Protein AF-A0A955PGF0-F1 (afdb_monomer_lite)

Sequence (355 aa):
MRLIAKSCVCLLFMGVFLPSPRAENPKKLVDKTLVVWVALADLDQGRGSALTLDDGESHFDGIVYGEIAPKRWMAGSDAFTRTQRDQSTWAEETASPDTFVQIAIVYEGNRITLYRDGEDYASYEIKGPRTFDENSFAVFGKRHIDTPDTSRLRGRIDDARIYGEPLSQDQIRGLKPNALSDVKPIAWWSFEEGQPKDQMGWLTETILTGGSRIEEGCLVLEGESPIMVAAPEGLMDRFLAQASKMDDTSEEIAGQRALREKFLSDPHRPIYHFVSPEGRCYPFDPNGAIYWNGKYHLCYIFQDERGHCWGHASSEDLLHWRWHTPALYPAPGDVDTGIFSGNCFVNKDGEATML

Structure (mmCIF, N/CA/C/O backbone):
data_AF-A0A955PGF0-F1
#
_entry.id   AF-A0A955PGF0-F1
#
loop_
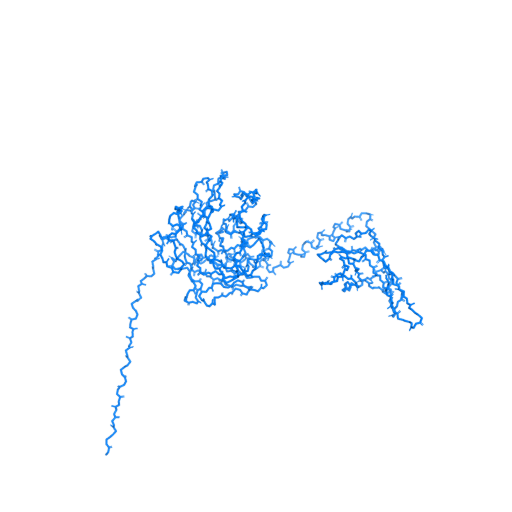_atom_site.group_PDB
_atom_site.id
_atom_site.type_symbol
_atom_site.label_atom_id
_atom_site.label_alt_id
_atom_site.label_comp_id
_atom_site.label_asym_id
_atom_site.label_entity_id
_atom_site.label_seq_id
_atom_site.pdbx_PDB_ins_code
_atom_site.Cartn_x
_atom_site.Cartn_y
_atom_site.Cartn_z
_atom_site.occupancy
_atom_site.B_iso_or_equiv
_atom_site.auth_seq_id
_atom_site.auth_comp_id
_atom_site.auth_asym_id
_atom_site.auth_atom_id
_atom_site.pdbx_PDB_model_num
ATOM 1 N N . MET A 1 1 ? -74.336 0.800 -18.592 1.00 40.47 1 MET A N 1
ATOM 2 C CA . MET A 1 1 ? -73.312 -0.206 -18.238 1.00 40.47 1 MET A CA 1
ATOM 3 C C . MET A 1 1 ? -72.196 0.540 -17.513 1.00 40.47 1 MET A C 1
ATOM 5 O O . MET A 1 1 ? -71.590 1.413 -18.114 1.00 40.47 1 MET A O 1
ATOM 9 N N . ARG A 1 2 ? -72.076 0.361 -16.189 1.00 29.38 2 ARG A N 1
ATOM 10 C CA . ARG A 1 2 ? -71.193 1.145 -15.300 1.00 29.38 2 ARG A CA 1
ATOM 11 C C . ARG A 1 2 ? -69.776 0.557 -15.317 1.00 29.38 2 ARG A C 1
ATOM 13 O O . ARG A 1 2 ? -69.639 -0.640 -15.088 1.00 29.38 2 ARG A O 1
ATOM 20 N N . LEU A 1 3 ? -68.754 1.385 -15.554 1.00 28.27 3 LEU A N 1
ATOM 21 C CA . LEU A 1 3 ? -67.352 1.025 -15.317 1.00 28.27 3 LEU A CA 1
ATOM 22 C C . LEU A 1 3 ? -67.067 1.049 -13.808 1.00 28.27 3 LEU A C 1
ATOM 24 O O . LEU A 1 3 ? -67.399 2.015 -13.123 1.00 28.27 3 LEU A O 1
ATOM 28 N N . ILE A 1 4 ? -66.455 -0.022 -13.307 1.00 34.03 4 ILE A N 1
ATOM 29 C CA . ILE A 1 4 ? -65.991 -0.167 -11.924 1.00 34.03 4 ILE A CA 1
ATOM 30 C C . ILE A 1 4 ? -64.542 0.329 -11.864 1.00 34.03 4 ILE A C 1
ATOM 32 O O . ILE A 1 4 ? -63.668 -0.243 -12.512 1.00 34.03 4 ILE A O 1
ATOM 36 N N . ALA A 1 5 ? -64.292 1.378 -11.081 1.00 31.75 5 ALA A N 1
ATOM 37 C CA . ALA A 1 5 ? -62.950 1.811 -10.710 1.00 31.75 5 ALA A CA 1
ATOM 38 C C . ALA A 1 5 ? -62.404 0.898 -9.598 1.00 31.75 5 ALA A C 1
ATOM 40 O O . ALA A 1 5 ? -63.055 0.721 -8.568 1.00 31.75 5 ALA A O 1
ATOM 41 N N . LYS A 1 6 ? -61.213 0.324 -9.793 1.00 32.72 6 LYS A N 1
ATOM 42 C CA . LYS A 1 6 ? -60.419 -0.287 -8.718 1.00 32.72 6 LYS A CA 1
ATOM 43 C C . LYS A 1 6 ? -59.356 0.722 -8.287 1.00 32.72 6 LYS A C 1
ATOM 45 O O . LYS A 1 6 ? -58.426 0.987 -9.041 1.00 32.72 6 LYS A O 1
ATOM 50 N N . SER A 1 7 ? -59.510 1.283 -7.091 1.00 30.53 7 SER A N 1
ATOM 51 C CA . SER A 1 7 ? -58.467 2.066 -6.426 1.00 30.53 7 SER A CA 1
ATOM 52 C C . SER A 1 7 ? -57.326 1.142 -6.005 1.00 30.53 7 SER A C 1
ATOM 54 O O . SER A 1 7 ? -57.539 0.210 -5.233 1.00 30.53 7 SER A O 1
ATOM 56 N N . CYS A 1 8 ? -56.121 1.408 -6.504 1.00 27.88 8 CYS A N 1
ATOM 57 C CA . CYS A 1 8 ? -54.887 0.838 -5.982 1.00 27.88 8 CYS A CA 1
ATOM 58 C C . CYS A 1 8 ? -54.347 1.818 -4.934 1.00 27.88 8 CYS A C 1
ATOM 60 O O . CYS A 1 8 ? -53.993 2.949 -5.263 1.00 27.88 8 CYS A O 1
ATOM 62 N N . VAL A 1 9 ? -54.362 1.419 -3.665 1.00 29.56 9 VAL A N 1
ATOM 63 C CA . VAL A 1 9 ? -53.767 2.188 -2.568 1.00 29.56 9 VAL A CA 1
ATOM 64 C C . VAL A 1 9 ? -52.257 1.960 -2.625 1.00 29.56 9 VAL A C 1
ATOM 66 O O . VAL A 1 9 ? -51.786 0.877 -2.291 1.00 29.56 9 VAL A O 1
ATOM 69 N N . CYS A 1 10 ? -51.499 2.962 -3.072 1.00 28.14 10 CYS A N 1
ATOM 70 C CA . CYS A 1 10 ? -50.057 3.010 -2.840 1.00 28.14 10 CYS A CA 1
ATOM 71 C C . CYS A 1 10 ? -49.822 3.370 -1.369 1.00 28.14 10 CYS A C 1
ATOM 73 O O . CYS A 1 10 ? -50.058 4.508 -0.964 1.00 28.14 10 CYS A O 1
ATOM 75 N N . LEU A 1 11 ? -49.358 2.406 -0.571 1.00 29.17 11 LEU A N 1
ATOM 76 C CA . LEU A 1 11 ? -48.727 2.699 0.712 1.00 29.17 11 LEU A CA 1
ATOM 77 C C . LEU A 1 11 ? -47.375 3.369 0.435 1.00 29.17 11 LEU A C 1
ATOM 79 O O . LEU A 1 11 ? -46.418 2.705 0.042 1.00 29.17 11 LEU A O 1
ATOM 83 N N . LEU A 1 12 ? -47.296 4.685 0.640 1.00 30.80 12 LEU A N 1
ATOM 84 C CA . LEU A 1 12 ? -46.018 5.361 0.839 1.00 30.80 12 LEU A CA 1
ATOM 85 C C . LEU A 1 12 ? -45.461 4.916 2.195 1.00 30.80 12 LEU A C 1
ATOM 87 O O . LEU A 1 12 ? -45.966 5.320 3.242 1.00 30.80 12 LEU A O 1
ATOM 91 N N . PHE A 1 13 ? -44.413 4.095 2.177 1.00 32.28 13 PHE A N 1
ATOM 92 C CA . PHE A 1 13 ? -43.529 3.950 3.327 1.00 32.28 13 PHE A CA 1
ATOM 93 C C . PHE A 1 13 ? -42.788 5.280 3.506 1.00 32.28 13 PHE A C 1
ATOM 95 O O . PHE A 1 13 ? -41.831 5.575 2.794 1.00 32.28 13 PHE A O 1
ATOM 102 N N . MET A 1 14 ? -43.251 6.110 4.444 1.00 32.34 14 MET A N 1
ATOM 103 C CA . MET A 1 14 ? -42.415 7.158 5.025 1.00 32.34 14 MET A CA 1
ATOM 104 C C . MET A 1 14 ? -41.312 6.456 5.821 1.00 32.34 14 MET A C 1
ATOM 106 O O . MET A 1 14 ? -41.516 6.060 6.967 1.00 32.34 14 MET A O 1
ATOM 110 N N . GLY A 1 15 ? -40.161 6.254 5.182 1.00 33.91 15 GLY A N 1
ATOM 111 C CA . GLY A 1 15 ? -38.934 5.900 5.880 1.00 33.91 15 GLY A CA 1
ATOM 112 C C . GLY A 1 15 ? -38.617 7.002 6.883 1.00 33.91 15 GLY A C 1
ATOM 113 O O . GLY A 1 15 ? -38.430 8.160 6.512 1.00 33.91 15 GLY A O 1
ATOM 114 N N . VAL A 1 16 ? -38.615 6.649 8.164 1.00 31.64 16 VAL A N 1
ATOM 115 C CA . VAL A 1 16 ? -38.104 7.513 9.223 1.00 31.64 16 VAL A CA 1
ATOM 116 C C . VAL A 1 16 ? -36.605 7.660 8.969 1.00 31.64 16 VAL A C 1
ATOM 118 O O . VAL A 1 16 ? -35.843 6.738 9.242 1.00 31.64 16 VAL A O 1
ATOM 121 N N . PHE A 1 17 ? -36.186 8.794 8.404 1.00 37.53 17 PHE A N 1
ATOM 122 C CA . PHE A 1 17 ? -34.781 9.195 8.375 1.00 37.53 17 PHE A CA 1
ATOM 123 C C . PHE A 1 17 ? -34.354 9.442 9.824 1.00 37.53 17 PHE A C 1
ATOM 125 O O . PHE A 1 17 ? -34.569 10.520 10.380 1.00 37.53 17 PHE A O 1
ATOM 132 N N . LEU A 1 18 ? -33.810 8.412 10.469 1.00 39.78 18 LEU A N 1
ATOM 133 C CA . LEU A 1 18 ? -33.046 8.603 11.692 1.00 39.78 18 LEU A CA 1
ATOM 134 C C . LEU A 1 18 ? -31.794 9.408 11.307 1.00 39.78 18 LEU A C 1
ATOM 136 O O . LEU A 1 18 ? -31.123 9.038 10.341 1.00 39.78 18 LEU A O 1
ATOM 140 N N . PRO A 1 19 ? -31.485 10.524 11.990 1.00 45.84 19 PRO A N 1
ATOM 141 C CA . PRO A 1 19 ? -30.259 11.261 11.718 1.00 45.84 19 PRO A CA 1
ATOM 142 C C . PRO A 1 19 ? -29.063 10.329 11.929 1.00 45.84 19 PRO A C 1
ATOM 144 O O . PRO A 1 19 ? -28.976 9.661 12.962 1.00 45.84 19 PRO A O 1
ATOM 147 N N . SER A 1 20 ? -28.163 10.272 10.941 1.00 56.09 20 SER A N 1
ATOM 148 C CA . SER A 1 20 ? -26.922 9.504 11.040 1.00 56.09 20 SER A CA 1
ATOM 149 C C . SER A 1 20 ? -26.181 9.894 12.326 1.00 56.09 20 SER A C 1
ATOM 151 O O . SER A 1 20 ? -26.147 11.084 12.663 1.00 56.09 20 SER A O 1
ATOM 153 N N . PRO A 1 21 ? -25.618 8.929 13.073 1.00 60.62 21 PRO A N 1
ATOM 154 C CA . PRO A 1 21 ? -24.868 9.220 14.284 1.00 60.62 21 PRO A CA 1
ATOM 155 C C . PRO A 1 21 ? -23.611 10.008 13.907 1.00 60.62 21 PRO A C 1
ATOM 157 O O . PRO A 1 21 ? -22.610 9.437 13.501 1.00 60.62 21 PRO A O 1
ATOM 160 N N . ARG A 1 22 ? -23.677 11.335 14.015 1.00 70.06 22 ARG A N 1
ATOM 161 C CA . ARG A 1 22 ? -22.539 12.207 13.731 1.00 70.06 22 ARG A CA 1
ATOM 162 C C . ARG A 1 22 ? -21.537 12.117 14.880 1.00 70.06 22 ARG A C 1
ATOM 164 O O . ARG A 1 22 ? -21.903 12.407 16.021 1.00 70.06 22 ARG A O 1
ATOM 171 N N . ALA A 1 23 ? -20.303 11.722 14.584 1.00 72.25 23 ALA A N 1
ATOM 172 C CA . ALA A 1 23 ? -19.192 11.847 15.521 1.00 72.25 23 ALA A CA 1
ATOM 173 C C . ALA A 1 23 ? -18.649 13.287 15.496 1.00 72.25 23 ALA A C 1
ATOM 175 O O . ALA A 1 23 ? -18.800 14.004 14.505 1.00 72.25 23 ALA A O 1
ATOM 176 N N . GLU A 1 24 ? -18.041 13.742 16.593 1.00 74.75 24 GLU A N 1
ATOM 177 C CA . GLU A 1 24 ? -17.267 14.986 16.553 1.00 74.75 24 GLU A CA 1
ATOM 178 C C . GLU A 1 24 ? -15.961 14.750 15.786 1.00 74.75 24 GLU A C 1
ATOM 180 O O . GLU A 1 24 ? -15.249 13.783 16.058 1.00 74.75 24 GLU A O 1
ATOM 185 N N . ASN A 1 25 ? -15.634 15.648 14.851 1.00 80.50 25 ASN A N 1
ATOM 186 C CA . ASN A 1 25 ? -14.367 15.587 14.125 1.00 80.50 25 ASN A CA 1
ATOM 187 C C . ASN A 1 25 ? -13.191 15.700 15.115 1.00 80.50 25 ASN A C 1
ATOM 189 O O . ASN A 1 25 ? -13.238 16.528 16.037 1.00 80.50 25 ASN A O 1
ATOM 193 N N . PRO A 1 26 ? -12.119 14.913 14.934 1.00 79.00 26 PRO A N 1
ATOM 194 C CA . PRO A 1 26 ? -11.011 14.893 15.874 1.00 79.00 26 PRO A CA 1
ATOM 195 C C . PRO A 1 26 ? -10.202 16.190 15.789 1.00 79.00 26 PRO A C 1
ATOM 197 O O . PRO A 1 26 ? -9.525 16.429 14.803 1.00 79.00 26 PRO A O 1
ATOM 200 N N . LYS A 1 27 ? -10.184 16.998 16.855 1.00 80.12 27 LYS A N 1
ATOM 201 C CA . LYS A 1 27 ? -9.286 18.175 16.935 1.00 80.12 27 LYS A CA 1
ATOM 202 C C . LYS A 1 27 ? -7.811 17.805 17.104 1.00 80.12 27 LYS A C 1
ATOM 204 O O . LYS A 1 27 ? -6.917 18.619 16.907 1.00 80.12 27 LYS A O 1
ATOM 209 N N . LYS A 1 28 ? -7.569 16.605 17.633 1.00 92.88 28 LYS A N 1
ATOM 210 C CA . LYS A 1 28 ? -6.246 16.029 17.860 1.00 92.88 28 LYS A CA 1
ATOM 211 C C . LYS A 1 28 ? -6.397 14.525 18.042 1.00 92.88 28 LYS A C 1
ATOM 213 O O . LYS A 1 28 ? -7.104 14.089 18.946 1.00 92.88 28 LYS A O 1
ATOM 218 N N . LEU A 1 29 ? -5.700 13.754 17.223 1.00 95.25 29 LEU A N 1
ATOM 219 C CA . LEU A 1 29 ? -5.757 12.302 17.181 1.00 95.25 29 LEU A CA 1
ATOM 220 C C . LEU A 1 29 ? -4.338 11.742 17.314 1.00 95.25 29 LEU A C 1
ATOM 222 O O . LEU A 1 29 ? -3.543 11.806 16.379 1.00 95.25 29 LEU A O 1
ATOM 226 N N . VAL A 1 30 ? -4.004 11.249 18.505 1.00 96.56 30 VAL A N 1
ATOM 227 C CA . VAL A 1 30 ? -2.685 10.669 18.814 1.00 96.56 30 VAL A CA 1
ATOM 228 C C . VAL A 1 30 ? -2.846 9.168 18.989 1.00 96.56 30 VAL A C 1
ATOM 230 O O . VAL A 1 30 ? -2.436 8.396 18.118 1.00 96.56 30 VAL A O 1
ATOM 233 N N . ASP A 1 31 ? -3.525 8.795 20.073 1.00 97.94 31 ASP A N 1
ATOM 234 C CA . ASP A 1 31 ? -3.972 7.433 20.315 1.00 97.94 31 ASP A CA 1
ATOM 235 C C . ASP A 1 31 ? -5.210 7.168 19.464 1.00 97.94 31 ASP A C 1
ATOM 237 O O . ASP A 1 31 ? -6.091 8.023 19.344 1.00 97.94 31 ASP A O 1
ATOM 241 N N . LYS A 1 32 ? -5.231 6.014 18.808 1.00 98.38 32 LYS A N 1
ATOM 242 C CA . LYS A 1 32 ? -6.226 5.688 17.784 1.00 98.38 32 LYS A CA 1
ATOM 243 C C . LYS A 1 32 ? -6.210 4.203 17.477 1.00 98.38 32 LYS A C 1
ATOM 245 O O . LYS A 1 32 ? -5.216 3.525 17.734 1.00 98.38 32 LYS A O 1
ATOM 250 N N . THR A 1 33 ? -7.270 3.727 16.837 1.00 98.88 33 THR A N 1
ATOM 251 C CA . THR A 1 33 ? -7.310 2.372 16.276 1.00 98.88 33 THR A CA 1
ATOM 252 C C . THR A 1 33 ? -7.772 2.415 14.829 1.00 98.88 33 THR A C 1
ATOM 254 O O . THR A 1 33 ? -8.804 3.013 14.530 1.00 98.88 33 THR A O 1
ATOM 257 N N . LEU A 1 34 ? -7.023 1.777 13.934 1.00 98.88 34 LEU A N 1
ATOM 258 C CA . LEU A 1 34 ? -7.430 1.533 12.549 1.00 98.88 34 LEU A CA 1
ATOM 259 C C . LEU A 1 34 ? -7.920 0.091 12.445 1.00 98.88 34 LEU A C 1
ATOM 261 O O . LEU A 1 34 ? -7.241 -0.796 12.958 1.00 98.88 34 LEU A O 1
ATOM 265 N N . VAL A 1 35 ? -9.063 -0.154 11.804 1.00 98.88 35 VAL A N 1
ATOM 266 C CA . VAL A 1 35 ? -9.617 -1.508 11.623 1.00 98.88 35 VAL A CA 1
ATOM 267 C C . VAL A 1 35 ? -10.124 -1.677 10.198 1.00 98.88 35 VAL A C 1
ATOM 269 O O . VAL A 1 35 ? -10.794 -0.785 9.682 1.00 98.88 35 VAL A O 1
ATOM 272 N N . VAL A 1 36 ? -9.839 -2.821 9.580 1.00 98.81 36 VAL A N 1
ATOM 273 C CA . VAL A 1 36 ? -10.386 -3.217 8.275 1.00 98.81 36 VAL A CA 1
ATOM 274 C C . VAL A 1 36 ? -10.765 -4.691 8.255 1.00 98.81 36 VAL A C 1
ATOM 276 O O . VAL A 1 36 ? -10.103 -5.506 8.894 1.00 98.81 36 VAL A O 1
ATOM 279 N N . TRP A 1 37 ? -11.779 -5.031 7.465 1.00 98.81 37 TRP A N 1
ATOM 280 C CA . TRP A 1 37 ? -12.045 -6.387 6.992 1.00 98.81 37 TRP A CA 1
ATOM 281 C C . TRP A 1 37 ? -11.690 -6.449 5.516 1.00 98.81 37 TRP A C 1
ATOM 283 O O . TRP A 1 37 ? -12.368 -5.852 4.680 1.00 98.81 37 TRP A O 1
ATOM 293 N N . VAL A 1 38 ? -10.598 -7.140 5.202 1.00 98.75 38 VAL A N 1
ATOM 294 C CA . VAL A 1 38 ? -9.985 -7.131 3.872 1.00 98.75 38 VAL A CA 1
ATOM 295 C C . VAL A 1 38 ? -9.770 -8.551 3.364 1.00 98.75 38 VAL A C 1
ATOM 297 O O . VAL A 1 38 ? -9.308 -9.419 4.101 1.00 98.75 38 VAL A O 1
ATOM 300 N N . ALA A 1 39 ? -10.098 -8.778 2.097 1.00 98.62 39 ALA A N 1
ATOM 301 C CA . ALA A 1 39 ? -9.775 -9.988 1.357 1.00 98.62 39 ALA A CA 1
ATOM 302 C C . ALA A 1 39 ? -8.811 -9.615 0.224 1.00 98.62 39 ALA A C 1
ATOM 304 O O . ALA A 1 39 ? -9.140 -8.800 -0.639 1.00 98.62 39 ALA A O 1
ATOM 305 N N . LEU A 1 40 ? -7.591 -10.150 0.247 1.00 98.44 40 LEU A N 1
ATOM 306 C CA . LEU A 1 40 ? -6.554 -9.823 -0.736 1.00 98.44 40 LEU A CA 1
ATOM 307 C C . LEU A 1 40 ? -6.805 -10.555 -2.056 1.00 98.44 40 LEU A C 1
ATOM 309 O O . LEU A 1 40 ? -7.060 -11.751 -2.044 1.00 98.44 40 LEU A O 1
ATOM 313 N N . ALA A 1 41 ? -6.654 -9.880 -3.198 1.00 97.06 41 ALA A N 1
ATOM 314 C CA . ALA A 1 41 ? -6.815 -10.515 -4.513 1.00 97.06 41 ALA A CA 1
ATOM 315 C C . ALA A 1 41 ? -5.827 -11.678 -4.738 1.00 97.06 41 ALA A C 1
ATOM 317 O O . ALA A 1 41 ? -6.156 -12.682 -5.365 1.00 97.06 41 ALA A O 1
ATOM 318 N N . ASP A 1 42 ? -4.615 -11.534 -4.207 1.00 96.38 42 ASP A N 1
ATOM 319 C CA . ASP A 1 42 ? -3.556 -12.536 -4.194 1.00 96.38 42 ASP A CA 1
ATOM 320 C C . ASP A 1 42 ? -2.581 -12.242 -3.035 1.00 96.38 42 ASP A C 1
ATOM 322 O O . ASP A 1 42 ? -2.621 -11.166 -2.438 1.00 96.38 42 ASP A O 1
ATOM 326 N N . LEU A 1 43 ? -1.713 -13.195 -2.684 1.00 96.81 43 LEU A N 1
ATOM 327 C CA . LEU A 1 43 ? -0.707 -13.015 -1.623 1.00 96.81 43 LEU A CA 1
ATOM 328 C C . LEU A 1 43 ? 0.644 -12.506 -2.159 1.00 96.81 43 LEU A C 1
ATOM 330 O O . LEU A 1 43 ? 1.561 -12.279 -1.370 1.00 96.81 43 LEU A O 1
ATOM 334 N N . ASP A 1 44 ? 0.793 -12.365 -3.480 1.00 94.81 44 ASP A N 1
ATOM 335 C CA . ASP A 1 44 ? 2.022 -11.918 -4.147 1.00 94.81 44 ASP A CA 1
ATOM 336 C C . ASP A 1 44 ? 1.916 -10.436 -4.526 1.00 94.81 44 ASP A C 1
ATOM 338 O O . ASP A 1 44 ? 2.043 -10.001 -5.671 1.00 94.81 44 ASP A O 1
ATOM 342 N N . GLN A 1 45 ? 1.642 -9.644 -3.497 1.00 93.00 45 GLN A N 1
ATOM 343 C CA . GLN A 1 45 ? 1.551 -8.199 -3.567 1.00 93.00 45 GLN A CA 1
ATOM 344 C C . GLN A 1 45 ? 2.202 -7.585 -2.332 1.00 93.00 45 GLN A C 1
ATOM 346 O O . GLN A 1 45 ? 2.394 -8.232 -1.299 1.00 93.00 45 GLN A O 1
ATOM 351 N N . GLY A 1 46 ? 2.544 -6.308 -2.424 1.00 91.19 46 GLY A N 1
ATOM 352 C CA . GLY A 1 46 ? 3.140 -5.595 -1.310 1.00 91.19 46 GLY A CA 1
ATOM 353 C C . GLY A 1 46 ? 3.094 -4.095 -1.510 1.00 91.19 46 GLY A C 1
ATOM 354 O O . GLY A 1 46 ? 2.782 -3.610 -2.596 1.00 91.19 46 GLY A O 1
ATOM 355 N N . ARG A 1 47 ? 3.422 -3.359 -0.444 1.00 85.94 47 ARG A N 1
ATOM 356 C CA . ARG A 1 47 ? 3.531 -1.887 -0.438 1.00 85.94 47 ARG A CA 1
ATOM 357 C C . ARG A 1 47 ? 2.214 -1.152 -0.705 1.00 85.94 47 ARG A C 1
ATOM 359 O O . ARG A 1 47 ? 2.212 0.063 -0.869 1.00 85.94 47 ARG A O 1
ATOM 366 N N . GLY A 1 48 ? 1.098 -1.875 -0.704 1.00 94.00 48 GLY A N 1
ATOM 367 C CA . GLY A 1 48 ? -0.256 -1.337 -0.673 1.00 94.00 48 GLY A CA 1
ATOM 368 C C . GLY A 1 48 ? -0.790 -1.226 0.754 1.00 94.00 48 GLY A C 1
ATOM 369 O O . GLY A 1 48 ? -0.305 -1.909 1.657 1.00 94.00 48 GLY A O 1
ATOM 370 N N . SER A 1 49 ? -1.807 -0.386 0.951 1.00 97.06 49 SER A N 1
ATOM 371 C CA . SER A 1 49 ? -2.494 -0.243 2.240 1.00 97.06 49 SER A CA 1
ATOM 372 C C . SER A 1 49 ? -3.979 -0.546 2.119 1.00 97.06 49 SER A C 1
ATOM 374 O O . SER A 1 49 ? -4.623 -0.152 1.145 1.00 97.06 49 SER A O 1
ATOM 376 N N . ALA A 1 50 ? -4.514 -1.235 3.123 1.00 98.19 50 ALA A N 1
ATOM 377 C CA . ALA A 1 50 ? -5.945 -1.482 3.246 1.00 98.19 50 ALA A CA 1
ATOM 378 C C . ALA A 1 50 ? -6.669 -0.270 3.842 1.00 98.19 50 ALA A C 1
ATOM 380 O O . ALA A 1 50 ? -7.818 -0.028 3.508 1.00 98.19 50 ALA A O 1
ATOM 381 N N . LEU A 1 51 ? -6.000 0.503 4.698 1.00 98.69 51 LEU A N 1
ATOM 382 C CA . LEU A 1 51 ? -6.507 1.753 5.255 1.00 98.69 51 LEU A CA 1
ATOM 383 C C . LEU A 1 51 ? -5.330 2.560 5.786 1.00 98.69 51 LEU A C 1
ATOM 385 O O . LEU A 1 51 ? -4.600 2.098 6.663 1.00 98.69 51 LEU A O 1
ATOM 389 N N . THR A 1 52 ? -5.176 3.775 5.285 1.00 98.19 52 THR A N 1
ATOM 390 C CA . THR A 1 52 ? -4.176 4.734 5.745 1.00 98.19 52 THR A CA 1
ATOM 391 C C . THR A 1 52 ? -4.858 5.998 6.229 1.00 98.19 52 THR A C 1
ATOM 393 O O . THR A 1 52 ? -5.709 6.531 5.526 1.00 98.19 52 THR A O 1
ATOM 396 N N . LEU A 1 53 ? -4.437 6.497 7.388 1.00 97.69 53 LEU A N 1
ATOM 397 C CA . LEU A 1 53 ? -4.683 7.864 7.829 1.00 97.69 53 LEU A CA 1
ATOM 398 C C . LEU A 1 53 ? -3.475 8.732 7.450 1.00 97.69 53 LEU A C 1
ATOM 400 O O . LEU A 1 53 ? -2.348 8.415 7.834 1.00 97.69 53 LEU A O 1
ATOM 404 N N . ASP A 1 54 ? -3.714 9.801 6.698 1.00 95.25 54 ASP A N 1
ATOM 405 C CA . ASP A 1 54 ? -2.695 10.646 6.063 1.00 95.25 54 ASP A CA 1
ATOM 406 C C . ASP A 1 54 ? -2.991 12.130 6.339 1.00 95.25 54 ASP A C 1
ATOM 408 O O . ASP A 1 54 ? -4.154 12.528 6.440 1.00 95.25 54 ASP A O 1
ATOM 412 N N . ASP A 1 55 ? -1.946 12.943 6.497 1.00 92.19 55 ASP A N 1
ATOM 413 C CA . ASP A 1 55 ? -2.053 14.389 6.727 1.00 92.19 55 ASP A CA 1
ATOM 414 C C . ASP A 1 55 ? -1.770 15.251 5.484 1.00 92.19 55 ASP A C 1
ATOM 416 O O . ASP A 1 55 ? -1.918 16.473 5.529 1.00 92.19 55 ASP A O 1
ATOM 420 N N . GLY A 1 56 ? -1.390 14.634 4.362 1.00 86.00 56 GLY A N 1
ATOM 421 C CA . GLY A 1 56 ? -1.043 15.318 3.114 1.00 86.00 56 GLY A CA 1
ATOM 422 C C . GLY A 1 56 ? 0.319 16.009 3.142 1.00 86.00 56 GLY A C 1
ATOM 423 O O . GLY A 1 56 ? 0.637 16.759 2.219 1.00 86.00 56 GLY A O 1
ATOM 424 N N . GLU A 1 57 ? 1.112 15.776 4.189 1.00 85.50 57 GLU A N 1
ATOM 425 C CA . GLU A 1 57 ? 2.487 16.243 4.355 1.00 85.50 57 GLU A CA 1
ATOM 426 C C . GLU A 1 57 ? 3.441 15.047 4.491 1.00 85.50 57 GLU A C 1
ATOM 428 O O . GLU A 1 57 ? 4.420 15.077 5.239 1.00 85.50 57 GLU A O 1
ATOM 433 N N . SER A 1 58 ? 3.153 13.973 3.749 1.00 85.00 58 SER A N 1
ATOM 434 C CA . SER A 1 58 ? 3.888 12.705 3.737 1.00 85.00 58 SER A CA 1
ATOM 435 C C . SER A 1 58 ? 3.902 11.910 5.047 1.00 85.00 58 SER A C 1
ATOM 437 O O . SER A 1 58 ? 4.526 10.843 5.074 1.00 85.00 58 SER A O 1
ATOM 439 N N . HIS A 1 59 ? 3.225 12.356 6.110 1.00 93.31 59 HIS A N 1
ATOM 440 C CA . HIS A 1 59 ? 3.111 11.570 7.334 1.00 93.31 59 HIS A CA 1
ATOM 441 C C . HIS A 1 59 ? 1.831 10.756 7.323 1.00 93.31 59 HIS A C 1
ATOM 443 O O . HIS A 1 59 ? 0.737 11.250 7.062 1.00 93.31 59 HIS A O 1
ATOM 449 N N . PHE A 1 60 ? 1.972 9.486 7.671 1.00 96.75 60 PHE A N 1
ATOM 450 C CA . PHE A 1 60 ? 0.850 8.573 7.652 1.00 96.75 60 PHE A CA 1
ATOM 451 C C . PHE A 1 60 ? 1.020 7.465 8.679 1.00 96.75 60 PHE A C 1
ATOM 453 O O . PHE A 1 60 ? 2.139 7.133 9.077 1.00 96.75 60 PHE A O 1
ATOM 460 N N . ASP A 1 61 ? -0.107 6.892 9.072 1.00 98.44 61 ASP A N 1
ATOM 461 C CA . ASP A 1 61 ? -0.206 5.646 9.817 1.00 98.44 61 ASP A CA 1
ATOM 462 C C . ASP A 1 61 ? -1.179 4.748 9.041 1.00 98.44 61 ASP A C 1
ATOM 464 O O . ASP A 1 61 ? -2.306 5.160 8.758 1.00 98.44 61 ASP A O 1
ATOM 468 N N . GLY A 1 62 ? -0.750 3.549 8.641 1.00 98.06 62 GLY A N 1
ATOM 469 C CA . GLY A 1 62 ? -1.565 2.701 7.767 1.00 98.06 62 GLY A CA 1
ATOM 470 C C . GLY A 1 62 ? -1.426 1.203 7.994 1.00 98.06 62 GLY A C 1
ATOM 471 O O . GLY A 1 62 ? -0.403 0.716 8.479 1.00 98.06 62 GLY A O 1
ATOM 472 N N . ILE A 1 63 ? -2.469 0.475 7.601 1.00 98.75 63 ILE A N 1
ATOM 473 C CA . ILE A 1 63 ? -2.532 -0.987 7.581 1.00 98.75 63 ILE A CA 1
ATOM 474 C C . ILE A 1 63 ? -1.922 -1.474 6.266 1.00 98.75 63 ILE A C 1
ATOM 476 O O . ILE A 1 63 ? -2.612 -1.623 5.257 1.00 98.75 63 ILE A O 1
ATOM 480 N N . VAL A 1 64 ? -0.607 -1.690 6.272 1.00 98.44 64 VAL A N 1
ATOM 481 C CA . VAL A 1 64 ? 0.178 -1.998 5.071 1.00 98.44 64 VAL A CA 1
ATOM 482 C C . VAL A 1 64 ? 0.459 -3.492 4.971 1.00 98.44 64 VAL A C 1
ATOM 484 O O . VAL A 1 64 ? 0.725 -4.158 5.973 1.00 98.44 64 VAL A O 1
ATOM 487 N N . TYR A 1 65 ? 0.442 -4.011 3.746 1.00 98.25 65 TYR A N 1
ATOM 488 C CA . TYR A 1 65 ? 0.741 -5.407 3.452 1.00 98.25 65 TYR A CA 1
ATOM 489 C C . TYR A 1 65 ? 2.063 -5.560 2.696 1.00 98.25 65 TYR A C 1
ATOM 491 O O . TYR A 1 65 ? 2.337 -4.825 1.747 1.00 98.25 65 TYR A O 1
ATOM 499 N N . GLY A 1 66 ? 2.882 -6.534 3.098 1.00 96.25 66 GLY A N 1
ATOM 500 C CA . GLY A 1 66 ? 3.989 -7.066 2.298 1.00 96.25 66 GLY A CA 1
ATOM 501 C C . GLY A 1 66 ? 5.132 -6.092 1.983 1.00 96.25 66 GLY A C 1
ATOM 502 O O . GLY A 1 66 ? 5.906 -6.356 1.069 1.00 96.25 66 GLY A O 1
ATOM 503 N N . GLU A 1 67 ? 5.239 -4.949 2.669 1.00 94.06 67 GLU A N 1
ATOM 504 C CA . GLU A 1 67 ? 6.221 -3.908 2.323 1.00 94.06 67 GLU A CA 1
ATOM 505 C C . GLU A 1 67 ? 7.651 -4.240 2.773 1.00 94.06 67 GLU A C 1
ATOM 507 O O . GLU A 1 67 ? 8.584 -4.121 1.977 1.00 94.06 67 GLU A O 1
ATOM 512 N N . ILE A 1 68 ? 7.835 -4.634 4.039 1.00 93.81 68 ILE A N 1
ATOM 513 C CA . ILE A 1 68 ? 9.154 -5.002 4.583 1.00 93.81 68 ILE A CA 1
ATOM 514 C C . ILE A 1 68 ? 9.396 -6.500 4.442 1.00 93.81 68 ILE A C 1
ATOM 516 O O . ILE A 1 68 ? 10.415 -6.915 3.891 1.00 93.81 68 ILE A O 1
ATOM 520 N N . ALA A 1 69 ? 8.473 -7.306 4.961 1.00 95.94 69 ALA A N 1
ATOM 521 C CA . ALA A 1 69 ? 8.522 -8.749 4.849 1.00 95.94 69 ALA A CA 1
ATOM 522 C C . ALA A 1 69 ? 7.332 -9.223 3.999 1.00 95.94 69 ALA A C 1
ATOM 524 O O . ALA A 1 69 ? 6.198 -8.819 4.277 1.00 95.94 69 ALA A O 1
ATOM 525 N N . PRO A 1 70 ? 7.559 -10.066 2.974 1.00 96.75 70 PRO A N 1
ATOM 526 C CA . PRO A 1 70 ? 6.482 -10.584 2.144 1.00 96.75 70 PRO A CA 1
ATOM 527 C C . PRO A 1 70 ? 5.400 -11.265 2.979 1.00 96.75 70 PRO A C 1
ATOM 529 O O . PRO A 1 70 ? 5.684 -11.877 4.017 1.00 96.75 70 PRO A O 1
ATOM 532 N N . LYS A 1 71 ? 4.163 -11.165 2.489 1.00 97.75 71 LYS A N 1
ATOM 533 C CA . LYS A 1 71 ? 2.978 -11.814 3.053 1.00 97.75 71 LYS A CA 1
ATOM 534 C C . LYS A 1 71 ? 2.646 -11.445 4.497 1.00 97.75 71 LYS A C 1
ATOM 536 O O . LYS A 1 71 ? 1.961 -12.204 5.168 1.00 97.75 71 LYS A O 1
ATOM 541 N N . ARG A 1 72 ? 3.129 -10.315 5.011 1.00 98.38 72 ARG A N 1
ATOM 542 C CA . ARG A 1 72 ? 2.884 -9.892 6.396 1.00 98.38 72 ARG A CA 1
ATOM 543 C C . ARG A 1 72 ? 2.179 -8.551 6.439 1.00 98.38 72 ARG A C 1
ATOM 545 O O . ARG A 1 72 ? 2.515 -7.634 5.692 1.00 98.38 72 ARG A O 1
ATOM 552 N N . TRP A 1 73 ? 1.229 -8.444 7.356 1.00 98.56 73 TRP A N 1
ATOM 553 C CA . TRP A 1 73 ? 0.642 -7.172 7.752 1.00 98.56 73 TRP A CA 1
ATOM 554 C C . TRP A 1 73 ? 1.609 -6.403 8.648 1.00 98.56 73 TRP A C 1
ATOM 556 O O . TRP A 1 73 ? 2.359 -7.001 9.423 1.00 98.56 73 TRP A O 1
ATOM 566 N N . MET A 1 74 ? 1.597 -5.079 8.545 1.00 98.62 74 MET A N 1
ATOM 567 C CA . MET A 1 74 ? 2.430 -4.196 9.352 1.00 98.62 74 MET A CA 1
ATOM 568 C C . MET A 1 74 ? 1.793 -2.815 9.511 1.00 98.62 74 MET A C 1
ATOM 570 O O . MET A 1 74 ? 1.037 -2.361 8.654 1.00 98.62 74 MET A O 1
ATOM 574 N N . ALA A 1 75 ? 2.158 -2.117 10.587 1.00 98.56 75 ALA A N 1
ATOM 575 C CA . ALA A 1 75 ? 1.870 -0.696 10.713 1.00 98.56 75 ALA A CA 1
ATOM 576 C C . ALA A 1 75 ? 2.887 0.077 9.866 1.00 98.56 75 ALA A C 1
ATOM 578 O O . ALA A 1 75 ? 4.067 0.193 10.223 1.00 98.56 75 ALA A O 1
ATOM 579 N N . GLY A 1 76 ? 2.439 0.558 8.712 1.00 97.44 76 GLY A N 1
ATOM 580 C CA . GLY A 1 76 ? 3.225 1.416 7.837 1.00 97.44 76 GLY A CA 1
ATOM 581 C C . GLY A 1 76 ? 3.294 2.838 8.381 1.00 97.44 76 GLY A C 1
ATOM 582 O O . GLY A 1 76 ? 2.319 3.339 8.942 1.00 97.44 76 GLY A O 1
ATOM 583 N N . SER A 1 77 ? 4.446 3.482 8.203 1.00 96.44 77 SER A N 1
ATOM 584 C CA . SER A 1 77 ? 4.648 4.885 8.556 1.00 96.44 77 SER A CA 1
ATOM 585 C C . SER A 1 77 ? 5.666 5.559 7.637 1.00 96.44 77 SER A C 1
ATOM 587 O O . SER A 1 77 ? 6.494 4.894 7.007 1.00 96.44 77 SER A O 1
ATOM 589 N N . ASP A 1 78 ? 5.686 6.891 7.643 1.00 92.44 78 ASP A N 1
ATOM 590 C CA . ASP A 1 78 ? 6.709 7.702 6.976 1.00 92.44 78 ASP A CA 1
ATOM 591 C C . ASP A 1 78 ? 8.126 7.227 7.323 1.00 92.44 78 ASP A C 1
ATOM 593 O O . ASP A 1 78 ? 8.445 6.995 8.491 1.00 92.44 78 ASP A O 1
ATOM 597 N N . ALA A 1 79 ? 8.955 7.003 6.295 1.00 88.00 79 ALA A N 1
ATOM 598 C CA . ALA A 1 79 ? 10.340 6.521 6.394 1.00 88.00 79 ALA A CA 1
ATOM 599 C C . ALA A 1 79 ? 10.568 5.328 7.360 1.00 88.00 79 ALA A C 1
ATOM 601 O O . ALA A 1 79 ? 11.693 5.104 7.825 1.00 88.00 79 ALA A O 1
ATOM 602 N N . PHE A 1 80 ? 9.518 4.553 7.658 1.00 92.75 80 PHE A N 1
ATOM 603 C CA . PHE A 1 80 ? 9.507 3.499 8.676 1.00 92.75 80 PHE A CA 1
ATOM 604 C C . PHE A 1 80 ? 9.860 3.983 10.095 1.00 92.75 80 PHE A C 1
ATOM 606 O O . PHE A 1 80 ? 10.393 3.216 10.896 1.00 92.75 80 PHE A O 1
ATOM 613 N N . THR A 1 81 ? 9.606 5.253 10.429 1.00 93.88 81 THR A N 1
ATOM 614 C CA . THR A 1 81 ? 9.951 5.846 11.736 1.00 93.88 81 THR A CA 1
ATOM 615 C C . THR A 1 81 ? 9.203 5.215 12.915 1.00 93.88 81 THR A C 1
ATOM 617 O O . THR A 1 81 ? 9.730 5.203 14.030 1.00 93.88 81 THR A O 1
ATOM 620 N N . ARG A 1 82 ? 8.008 4.662 12.671 1.00 97.31 82 ARG A N 1
ATOM 621 C CA . ARG A 1 82 ? 7.147 3.954 13.636 1.00 97.31 82 ARG A CA 1
ATOM 622 C C . ARG A 1 82 ? 6.864 2.505 13.219 1.00 97.31 82 ARG A C 1
ATOM 624 O O . ARG A 1 82 ? 6.022 1.836 13.810 1.00 97.31 82 ARG A O 1
ATOM 631 N N . THR A 1 83 ? 7.579 1.996 12.221 1.00 97.69 83 THR A N 1
ATOM 632 C CA . THR A 1 83 ? 7.427 0.624 11.733 1.00 97.69 83 THR A CA 1
ATOM 633 C C . THR A 1 83 ? 8.519 -0.274 12.309 1.00 97.69 83 THR A C 1
ATOM 635 O O . THR A 1 83 ? 9.712 0.005 12.164 1.00 97.69 83 THR A O 1
ATOM 638 N N . GLN A 1 84 ? 8.127 -1.409 12.891 1.00 97.88 84 GLN A N 1
ATOM 639 C CA . GLN A 1 84 ? 9.071 -2.454 13.283 1.00 97.88 84 GLN A CA 1
ATOM 640 C C . GLN A 1 84 ? 9.667 -3.129 12.036 1.00 97.88 84 GLN A C 1
ATOM 642 O O . GLN A 1 84 ? 8.947 -3.692 11.211 1.00 97.88 84 GLN A O 1
ATOM 647 N N . ARG A 1 85 ? 10.998 -3.065 11.896 1.00 95.56 85 ARG A N 1
ATOM 648 C CA . ARG A 1 85 ? 11.722 -3.600 10.727 1.00 95.56 85 ARG A CA 1
ATOM 649 C C . ARG A 1 85 ? 11.952 -5.106 10.784 1.00 95.56 85 ARG A C 1
ATOM 651 O O . ARG A 1 85 ? 11.955 -5.751 9.743 1.00 95.56 85 ARG A O 1
ATOM 658 N N . ASP A 1 86 ? 12.169 -5.658 11.974 1.00 95.94 86 ASP A N 1
ATOM 659 C CA . ASP A 1 86 ? 12.277 -7.109 12.131 1.00 95.94 86 ASP A CA 1
ATOM 660 C C . ASP A 1 86 ? 10.883 -7.713 12.304 1.00 95.94 86 ASP A C 1
ATOM 662 O O . ASP A 1 86 ? 10.268 -7.574 13.360 1.00 95.94 86 ASP A O 1
ATOM 666 N N . GLN A 1 87 ? 10.404 -8.345 11.235 1.00 97.38 87 GLN A N 1
ATOM 667 C CA . GLN A 1 87 ? 9.092 -8.993 11.139 1.00 97.38 87 GLN A CA 1
ATOM 668 C C . GLN A 1 87 ? 9.230 -10.505 10.904 1.00 97.38 87 GLN A C 1
ATOM 670 O O . GLN A 1 87 ? 8.267 -11.179 10.544 1.00 97.38 87 GLN A O 1
ATOM 675 N N . SER A 1 88 ? 10.442 -11.048 11.062 1.00 93.19 88 SER A N 1
ATOM 676 C CA . SER A 1 88 ? 10.782 -12.424 10.673 1.00 93.19 88 SER A CA 1
ATOM 677 C C . SER A 1 88 ? 9.963 -13.490 11.408 1.00 93.19 88 SER A C 1
ATOM 679 O O . SER A 1 88 ? 9.698 -14.558 10.858 1.00 93.19 88 SER A O 1
ATOM 681 N N . THR A 1 89 ? 9.524 -13.191 12.630 1.00 94.88 89 THR A N 1
ATOM 682 C CA . THR A 1 89 ? 8.727 -14.086 13.479 1.00 94.88 89 THR A CA 1
ATOM 683 C C . THR A 1 89 ? 7.220 -13.918 13.304 1.00 94.88 89 THR A C 1
ATOM 685 O O . THR A 1 89 ? 6.458 -14.697 13.874 1.00 94.88 89 THR A O 1
ATOM 688 N N . TRP A 1 90 ? 6.771 -12.914 12.547 1.00 97.75 90 TRP A N 1
ATOM 689 C CA . TRP A 1 90 ? 5.347 -12.636 12.371 1.00 97.75 90 TRP A CA 1
ATOM 690 C C . TRP A 1 90 ? 4.732 -13.650 11.409 1.00 97.75 90 TRP A C 1
ATOM 692 O O . TRP A 1 90 ? 5.383 -14.083 10.450 1.00 97.75 90 TRP A O 1
ATOM 702 N N . ALA A 1 91 ? 3.486 -14.038 11.680 1.00 97.81 91 ALA A N 1
ATOM 703 C CA . ALA A 1 91 ? 2.779 -15.021 10.873 1.00 97.81 91 ALA A CA 1
ATOM 704 C C . ALA A 1 91 ? 2.521 -14.486 9.459 1.00 97.81 91 ALA A C 1
ATOM 706 O O . ALA A 1 91 ? 2.134 -13.334 9.284 1.00 97.81 91 ALA A O 1
ATOM 707 N N . GLU A 1 92 ? 2.703 -15.335 8.452 1.00 98.38 92 GLU A N 1
ATOM 708 C CA . GLU A 1 92 ? 2.313 -14.997 7.084 1.00 98.38 92 GLU A CA 1
ATOM 709 C C . GLU A 1 92 ? 0.791 -15.009 6.933 1.00 98.38 92 GLU A C 1
ATOM 711 O O . GLU A 1 92 ? 0.059 -15.695 7.659 1.00 98.38 92 GLU A O 1
ATOM 716 N N . GLU A 1 93 ? 0.313 -14.220 5.982 1.00 98.12 93 GLU A N 1
ATOM 717 C CA . GLU A 1 93 ? -1.053 -14.268 5.507 1.00 98.12 93 GLU A CA 1
ATOM 718 C C . GLU A 1 93 ? -1.239 -15.489 4.611 1.00 98.12 93 GLU A C 1
ATOM 720 O O . GLU A 1 93 ? -0.399 -15.807 3.767 1.00 98.12 93 GLU A O 1
ATOM 725 N N . THR A 1 94 ? -2.346 -16.185 4.838 1.00 97.75 94 THR A N 1
ATOM 726 C CA . THR A 1 94 ? -2.693 -17.446 4.174 1.00 97.75 94 THR A CA 1
ATOM 727 C C . THR A 1 94 ? -4.146 -17.479 3.710 1.00 97.75 94 THR A C 1
ATOM 729 O O . THR A 1 94 ? -4.545 -18.443 3.057 1.00 97.75 94 THR A O 1
ATOM 732 N N . ALA A 1 95 ? -4.932 -16.448 4.034 1.00 97.75 95 ALA A N 1
ATOM 733 C CA . ALA A 1 95 ? -6.313 -16.321 3.613 1.00 97.75 95 ALA A CA 1
ATOM 734 C C . ALA A 1 95 ? -6.443 -16.347 2.085 1.00 97.75 95 ALA A C 1
ATOM 736 O O . ALA A 1 95 ? -5.609 -15.814 1.349 1.00 97.75 95 ALA A O 1
ATOM 737 N N . SER A 1 96 ? -7.509 -16.996 1.618 1.00 97.12 96 SER A N 1
ATOM 738 C CA . SER A 1 96 ? -7.867 -17.000 0.202 1.00 97.12 96 SER A CA 1
ATOM 739 C C . SER A 1 96 ? -8.496 -15.662 -0.211 1.00 97.12 96 SER A C 1
ATOM 741 O O . SER A 1 96 ? -9.003 -14.949 0.659 1.00 97.12 96 SER A O 1
ATOM 743 N N . PRO A 1 97 ? -8.556 -15.344 -1.515 1.00 96.31 97 PRO A N 1
ATOM 744 C CA . PRO A 1 97 ? -9.183 -14.110 -1.994 1.00 96.31 97 PRO A CA 1
ATOM 745 C C . PRO A 1 97 ? -10.671 -13.941 -1.665 1.00 96.31 97 PRO A C 1
ATOM 747 O O . PRO A 1 97 ? -11.184 -12.828 -1.719 1.00 96.31 97 PRO A O 1
ATOM 750 N N . ASP A 1 98 ? -11.353 -15.021 -1.277 1.00 96.06 98 ASP A N 1
ATOM 751 C CA . ASP A 1 98 ? -12.763 -15.009 -0.870 1.00 96.06 98 ASP A CA 1
ATOM 752 C C . ASP A 1 98 ? -12.945 -14.893 0.656 1.00 96.06 98 ASP A C 1
ATOM 754 O O . ASP A 1 98 ? -14.059 -14.971 1.172 1.00 96.06 98 ASP A O 1
ATOM 758 N N . THR A 1 99 ? -11.852 -14.773 1.414 1.00 98.19 99 THR A N 1
ATOM 759 C CA . THR A 1 99 ? -11.867 -14.741 2.880 1.00 98.19 99 THR A CA 1
ATOM 760 C C . THR A 1 99 ? -11.483 -13.358 3.385 1.00 98.19 99 THR A C 1
ATOM 762 O O . THR A 1 99 ? -10.335 -12.939 3.251 1.00 98.19 99 THR A O 1
ATOM 765 N N . PHE A 1 100 ? -12.435 -12.670 4.013 1.00 98.56 100 PHE A N 1
ATOM 766 C CA . PHE A 1 100 ? -12.153 -11.433 4.733 1.00 98.56 100 PHE A CA 1
ATOM 767 C C . PHE A 1 100 ? -11.449 -11.732 6.053 1.00 98.56 100 PHE A C 1
ATOM 769 O O . PHE A 1 100 ? -11.942 -12.514 6.866 1.00 98.56 100 PHE A O 1
ATOM 776 N N . VAL A 1 101 ? -10.318 -11.069 6.260 1.00 98.56 101 VAL A N 1
ATOM 777 C CA . VAL A 1 101 ? -9.536 -11.092 7.495 1.00 98.56 101 VAL A CA 1
ATOM 778 C C . VAL A 1 101 ? -9.702 -9.745 8.185 1.00 98.56 101 VAL A C 1
ATOM 780 O O . VAL A 1 101 ? -9.599 -8.699 7.536 1.00 98.56 101 VAL A O 1
ATOM 783 N N . GLN A 1 102 ? -9.946 -9.754 9.495 1.00 98.81 102 GLN A N 1
ATOM 784 C CA . GLN A 1 102 ? -9.923 -8.525 10.282 1.00 98.81 102 GLN A CA 1
ATOM 785 C C . GLN A 1 102 ? -8.474 -8.169 10.603 1.00 98.81 102 GLN A C 1
ATOM 787 O O . GLN A 1 102 ? -7.776 -8.953 11.242 1.00 98.81 102 GLN A O 1
ATOM 792 N N . ILE A 1 103 ? -8.044 -6.963 10.243 1.00 98.88 103 ILE A N 1
ATOM 793 C CA . ILE A 1 103 ? -6.771 -6.399 10.691 1.00 98.88 103 ILE A CA 1
ATOM 794 C C . ILE A 1 103 ? -7.057 -5.139 11.492 1.00 98.88 103 ILE A C 1
ATOM 796 O O . ILE A 1 103 ? -7.731 -4.231 11.008 1.00 98.88 103 ILE A O 1
ATOM 800 N N . ALA A 1 104 ? -6.528 -5.079 12.712 1.00 98.88 104 ALA A N 1
ATOM 801 C CA . ALA A 1 104 ? -6.602 -3.895 13.555 1.00 98.88 104 ALA A CA 1
ATOM 802 C C . ALA A 1 104 ? -5.207 -3.456 14.002 1.00 98.88 104 ALA A C 1
ATOM 804 O O . ALA A 1 104 ? -4.367 -4.289 14.338 1.00 98.88 104 ALA A O 1
ATOM 805 N N . ILE A 1 105 ? -4.966 -2.146 14.035 1.00 98.88 105 ILE A N 1
ATOM 806 C CA . ILE A 1 105 ? -3.732 -1.552 14.556 1.00 98.88 105 ILE A CA 1
ATOM 807 C C . ILE A 1 105 ? -4.101 -0.499 15.592 1.00 98.88 105 ILE A C 1
ATOM 809 O O . ILE A 1 105 ? -4.742 0.502 15.269 1.00 98.88 105 ILE A O 1
ATOM 813 N N . VAL A 1 106 ? -3.683 -0.741 16.829 1.00 98.88 106 VAL A N 1
ATOM 814 C CA . VAL A 1 106 ? -3.879 0.127 17.988 1.00 98.88 106 VAL A CA 1
ATOM 815 C C . VAL A 1 106 ? -2.606 0.927 18.227 1.00 98.88 106 VAL A C 1
ATOM 817 O O . VAL A 1 106 ? -1.521 0.360 18.350 1.00 98.88 106 VAL A O 1
ATOM 820 N N . TYR A 1 107 ? -2.754 2.244 18.313 1.00 98.69 107 TYR A N 1
ATOM 821 C CA . TYR A 1 107 ? -1.714 3.189 18.696 1.00 98.69 107 TYR A CA 1
ATOM 822 C C . TYR A 1 107 ? -2.067 3.716 20.090 1.00 98.69 107 TYR A C 1
ATOM 824 O O . TYR A 1 107 ? -3.084 4.392 20.240 1.00 98.69 107 TYR A O 1
ATOM 832 N N . GLU A 1 108 ? -1.250 3.402 21.095 1.00 98.44 108 GLU A N 1
ATOM 833 C CA . GLU A 1 108 ? -1.465 3.796 22.493 1.00 98.44 108 GLU A CA 1
ATOM 834 C C . GLU A 1 108 ? -0.158 4.333 23.094 1.00 98.44 108 GLU A C 1
ATOM 836 O O . GLU A 1 108 ? 0.775 3.585 23.404 1.00 98.44 108 GLU A O 1
ATOM 841 N N . GLY A 1 109 ? -0.054 5.654 23.231 1.00 97.81 109 GLY A N 1
ATOM 842 C CA . GLY A 1 109 ? 1.162 6.324 23.671 1.00 97.81 109 GLY A CA 1
ATOM 843 C C . GLY A 1 109 ? 2.345 6.007 22.753 1.00 97.81 109 GLY A C 1
ATOM 844 O O . GLY A 1 109 ? 2.387 6.423 21.598 1.00 97.81 109 GLY A O 1
ATOM 845 N N . ASN A 1 110 ? 3.324 5.269 23.277 1.00 98.12 110 ASN A N 1
ATOM 846 C CA . ASN A 1 110 ? 4.502 4.827 22.527 1.00 98.12 110 ASN A CA 1
ATOM 847 C C . ASN A 1 110 ? 4.420 3.357 22.100 1.00 98.12 110 ASN A C 1
ATOM 849 O O . ASN A 1 110 ? 5.426 2.791 21.683 1.00 98.12 110 ASN A O 1
ATOM 853 N N . ARG A 1 111 ? 3.247 2.729 22.172 1.00 98.62 111 ARG A N 1
ATOM 854 C CA . ARG A 1 111 ? 3.059 1.337 21.779 1.00 98.62 111 ARG A CA 1
ATOM 855 C C . ARG A 1 111 ? 2.193 1.232 20.538 1.00 98.62 111 ARG A C 1
ATOM 857 O O . ARG A 1 111 ? 1.182 1.920 20.413 1.00 98.62 111 ARG A O 1
ATOM 864 N N . ILE A 1 112 ? 2.599 0.345 19.636 1.00 98.88 112 ILE A N 1
ATOM 865 C CA . ILE A 1 112 ? 1.774 -0.111 18.522 1.00 98.88 112 ILE A CA 1
ATOM 866 C C . ILE A 1 112 ? 1.503 -1.597 18.718 1.00 98.88 112 ILE A C 1
ATOM 868 O O . ILE A 1 112 ? 2.441 -2.383 18.881 1.00 98.88 112 ILE A O 1
ATOM 872 N N . THR A 1 113 ? 0.230 -1.978 18.669 1.00 98.88 113 THR A N 1
ATOM 873 C CA . THR A 1 113 ? -0.212 -3.373 18.750 1.00 98.88 113 THR A CA 1
ATOM 874 C C . THR A 1 113 ? -1.107 -3.699 17.563 1.00 98.88 113 THR A C 1
ATOM 876 O O . THR A 1 113 ? -2.030 -2.959 17.238 1.00 98.88 113 THR A O 1
ATOM 879 N N . LEU A 1 114 ? -0.800 -4.799 16.886 1.00 98.81 114 LEU A N 1
ATOM 880 C CA . LEU A 1 114 ? -1.513 -5.304 15.727 1.00 98.81 114 LEU A CA 1
ATOM 881 C C . LEU A 1 114 ? -2.282 -6.556 16.130 1.00 98.81 114 LEU A C 1
ATOM 883 O O . LEU A 1 114 ? -1.731 -7.432 16.804 1.00 98.81 114 LEU A O 1
ATOM 887 N N . TYR A 1 115 ? -3.506 -6.660 15.632 1.00 98.88 115 TYR A N 1
ATOM 888 C CA . TYR A 1 115 ? -4.369 -7.818 15.797 1.00 98.88 115 TYR A CA 1
ATOM 889 C C . TYR A 1 115 ? -4.805 -8.348 14.437 1.00 98.88 115 TYR A C 1
ATOM 891 O O . TYR A 1 115 ? -5.057 -7.567 13.514 1.00 98.88 115 TYR A O 1
ATOM 899 N N . ARG A 1 116 ? -4.923 -9.672 14.339 1.00 98.62 116 ARG A N 1
ATOM 900 C CA . ARG A 1 116 ? -5.515 -10.368 13.196 1.00 98.62 116 ARG A CA 1
ATOM 901 C C . ARG A 1 116 ? -6.639 -11.263 13.696 1.00 98.62 116 ARG A C 1
ATOM 903 O O . ARG A 1 116 ? -6.395 -12.109 14.551 1.00 98.62 116 ARG A O 1
ATOM 910 N N . ASP A 1 117 ? -7.850 -11.053 13.190 1.00 98.38 117 ASP A N 1
ATOM 911 C CA . ASP A 1 117 ? -9.068 -11.751 13.632 1.00 98.38 117 ASP A CA 1
ATOM 912 C C . ASP A 1 117 ? -9.275 -11.682 15.156 1.00 98.38 117 ASP A C 1
ATOM 914 O O . ASP A 1 117 ? -9.659 -12.650 15.810 1.00 98.38 117 ASP A O 1
ATOM 918 N N . GLY A 1 118 ? -8.967 -10.517 15.737 1.00 97.50 118 GLY A N 1
ATOM 919 C CA . GLY A 1 118 ? -9.032 -10.259 17.176 1.00 97.50 118 GLY A CA 1
ATOM 920 C C . GLY A 1 118 ? -7.921 -10.902 18.018 1.00 97.50 118 GLY A C 1
ATOM 921 O O . GLY A 1 118 ? -7.839 -10.646 19.220 1.00 97.50 118 GLY A O 1
ATOM 922 N N . GLU A 1 119 ? -7.031 -11.690 17.420 1.00 98.38 119 GLU A N 1
ATOM 923 C CA . GLU A 1 119 ? -5.901 -12.318 18.105 1.00 98.38 119 GLU A CA 1
ATOM 924 C C . GLU A 1 119 ? -4.624 -11.481 17.984 1.00 98.38 119 GLU A C 1
ATOM 926 O O . GLU A 1 119 ? -4.438 -10.742 17.015 1.00 98.38 119 GLU A O 1
ATOM 931 N N . ASP A 1 120 ? -3.734 -11.595 18.974 1.00 97.88 120 ASP A N 1
ATOM 932 C CA . ASP A 1 120 ? -2.446 -10.894 18.971 1.00 97.88 120 ASP A CA 1
ATOM 933 C C . ASP A 1 120 ? -1.630 -11.286 17.734 1.00 97.88 120 ASP A C 1
ATOM 935 O O . ASP A 1 120 ? -1.358 -12.466 17.497 1.00 97.88 120 ASP A O 1
ATOM 939 N N . TYR A 1 121 ? -1.197 -10.289 16.965 1.00 98.50 121 TYR A N 1
ATOM 940 C CA . TYR A 1 121 ? -0.371 -10.500 15.779 1.00 98.50 121 TYR A CA 1
ATOM 941 C C . TYR A 1 121 ? 1.053 -9.966 15.975 1.00 98.50 121 TYR A C 1
ATOM 943 O O . TYR A 1 121 ? 2.025 -10.681 15.729 1.00 98.50 121 TYR A O 1
ATOM 951 N N . ALA A 1 122 ? 1.195 -8.729 16.460 1.00 98.50 122 ALA A N 1
ATOM 952 C CA . ALA A 1 122 ? 2.490 -8.137 16.796 1.00 98.50 122 ALA A CA 1
ATOM 953 C C . ALA A 1 122 ? 2.334 -6.988 17.801 1.00 98.50 122 ALA A C 1
ATOM 955 O O . ALA A 1 122 ? 1.301 -6.331 17.845 1.00 98.50 122 ALA A O 1
ATOM 956 N N . SER A 1 123 ? 3.371 -6.702 18.590 1.00 98.38 123 SER A N 1
ATOM 957 C CA . SER A 1 123 ? 3.388 -5.545 19.493 1.00 98.38 123 SER A CA 1
ATOM 958 C C . SER A 1 123 ? 4.808 -5.038 19.698 1.00 98.38 123 SER A C 1
ATOM 960 O O . SER A 1 123 ? 5.726 -5.839 19.884 1.00 98.38 123 SER A O 1
ATOM 962 N N . TYR A 1 124 ? 4.999 -3.721 19.675 1.00 98.62 124 TYR A N 1
ATOM 963 C CA . TYR A 1 124 ? 6.315 -3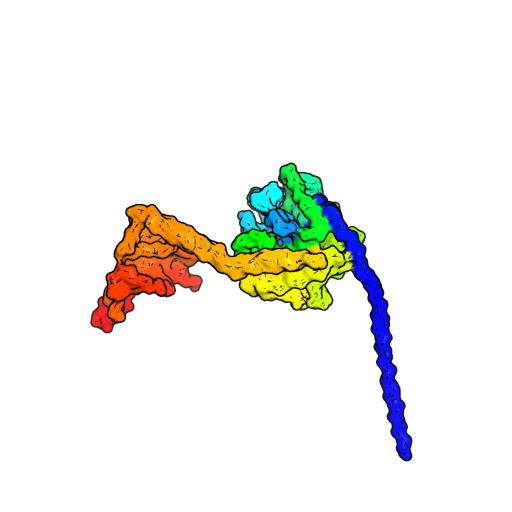.104 19.839 1.00 98.62 124 TYR A CA 1
ATOM 964 C C . TYR A 1 124 ? 6.230 -1.638 20.289 1.00 98.62 124 TYR A C 1
ATOM 966 O O . TYR A 1 124 ? 5.188 -0.991 20.199 1.00 98.62 124 TYR A O 1
ATOM 974 N N . GLU A 1 125 ? 7.355 -1.121 20.787 1.00 98.31 125 GLU A N 1
ATOM 975 C CA . GLU A 1 125 ? 7.503 0.273 21.219 1.00 98.31 125 GLU A CA 1
ATOM 976 C C . GLU A 1 125 ? 8.063 1.152 20.091 1.00 98.31 125 GLU A C 1
ATOM 978 O O . GLU A 1 125 ? 8.937 0.737 19.326 1.00 98.31 125 GLU A O 1
ATOM 983 N N . ILE A 1 126 ? 7.604 2.398 20.031 1.00 97.94 126 ILE A N 1
ATOM 984 C CA . ILE A 1 126 ? 8.051 3.443 19.108 1.00 97.94 126 ILE A CA 1
ATOM 985 C C . ILE A 1 126 ? 8.677 4.609 19.878 1.00 97.94 126 ILE A C 1
ATOM 987 O O . ILE A 1 126 ? 8.451 4.802 21.069 1.00 97.94 126 ILE A O 1
ATOM 991 N N . LYS A 1 127 ? 9.479 5.430 19.190 1.00 94.38 127 LYS A N 1
ATOM 992 C CA . LYS A 1 127 ? 10.120 6.602 19.817 1.00 94.38 127 LYS A CA 1
ATOM 993 C C . LYS A 1 127 ? 9.127 7.713 20.167 1.00 94.38 127 LYS A C 1
ATOM 995 O O . LYS A 1 127 ? 9.381 8.479 21.092 1.00 94.38 127 LYS A O 1
ATOM 1000 N N . GLY A 1 128 ? 8.046 7.818 19.402 1.00 93.94 128 GLY A N 1
ATOM 1001 C CA . GLY A 1 128 ? 6.976 8.778 19.629 1.00 93.94 128 GLY A CA 1
ATOM 1002 C C . GLY A 1 128 ? 5.848 8.610 18.609 1.00 93.94 128 GLY A C 1
ATOM 1003 O O . GLY A 1 128 ? 6.129 8.247 17.460 1.00 93.94 128 GLY A O 1
ATOM 1004 N N . PRO A 1 129 ? 4.590 8.853 19.008 1.00 96.06 129 PRO A N 1
ATOM 1005 C CA . PRO A 1 129 ? 3.433 8.715 18.136 1.00 96.06 129 PRO A CA 1
ATOM 1006 C C . PRO A 1 129 ? 3.340 9.858 17.125 1.00 96.06 129 PRO A C 1
ATOM 1008 O O . PRO A 1 129 ? 3.908 10.938 17.312 1.00 96.06 129 PRO A O 1
ATOM 1011 N N . ARG A 1 130 ? 2.553 9.634 16.070 1.00 96.50 130 ARG A N 1
ATOM 1012 C CA . ARG A 1 130 ? 2.129 10.693 15.153 1.00 96.50 130 ARG A CA 1
ATOM 1013 C C . ARG A 1 130 ? 0.804 11.288 15.615 1.00 96.50 130 ARG A C 1
ATOM 1015 O O . ARG A 1 130 ? -0.109 10.562 15.998 1.00 96.50 130 ARG A O 1
ATOM 1022 N N . THR A 1 131 ? 0.727 12.615 15.570 1.00 96.81 131 THR A N 1
ATOM 1023 C CA . THR A 1 131 ? -0.518 13.359 15.771 1.00 96.81 131 THR A CA 1
ATOM 1024 C C . THR A 1 131 ? -1.144 13.661 14.416 1.00 96.81 131 THR A C 1
ATOM 1026 O O . THR A 1 131 ? -0.451 14.143 13.524 1.00 96.81 131 THR A O 1
ATOM 1029 N N . PHE A 1 132 ? -2.438 13.400 14.313 1.00 96.75 132 PHE A N 1
ATOM 1030 C CA . PHE A 1 132 ? -3.324 13.774 13.218 1.00 96.75 132 PHE A CA 1
ATOM 1031 C C . PHE A 1 132 ? -4.399 14.728 13.748 1.00 96.75 132 PHE A C 1
ATOM 1033 O O . PHE A 1 132 ? -4.567 14.867 14.964 1.00 96.75 132 PHE A O 1
ATOM 1040 N N . ASP A 1 133 ? -5.123 15.390 12.859 1.00 94.38 133 ASP A N 1
ATOM 1041 C CA . ASP A 1 133 ? -6.180 16.342 13.212 1.00 94.38 133 ASP A CA 1
ATOM 1042 C C . ASP A 1 133 ? -7.344 16.311 12.213 1.00 94.38 133 ASP A C 1
ATOM 1044 O O . ASP A 1 133 ? -7.419 15.425 11.355 1.00 94.38 133 ASP A O 1
ATOM 1048 N N . GLU A 1 134 ? -8.266 17.264 12.331 1.00 92.12 134 GLU A N 1
ATOM 1049 C CA . GLU A 1 134 ? -9.485 17.327 11.536 1.00 92.12 134 GLU A CA 1
ATOM 1050 C C . GLU A 1 134 ? -9.246 17.445 10.027 1.00 92.12 134 GLU A C 1
ATOM 1052 O O . GLU A 1 134 ? -10.171 17.154 9.272 1.00 92.12 134 GLU A O 1
ATOM 1057 N N . ASN A 1 135 ? -8.042 17.842 9.595 1.00 92.19 135 ASN A N 1
ATOM 1058 C CA . ASN A 1 135 ? -7.665 18.000 8.188 1.00 92.19 135 ASN A CA 1
ATOM 1059 C C . ASN A 1 135 ? -7.072 16.729 7.570 1.00 92.19 135 ASN A C 1
ATOM 1061 O O . ASN A 1 135 ? -6.748 16.717 6.382 1.00 92.19 135 ASN A O 1
ATOM 1065 N N . SER A 1 136 ? -6.913 15.677 8.370 1.00 94.44 136 SER A N 1
ATOM 1066 C CA . SER A 1 136 ? -6.419 14.385 7.898 1.00 94.44 136 SER A CA 1
ATOM 1067 C C . SER A 1 136 ? -7.469 13.700 7.026 1.00 94.44 136 SER A C 1
ATOM 1069 O O . SER A 1 136 ? -8.668 13.946 7.164 1.00 94.44 136 SER A O 1
ATOM 1071 N N . PHE A 1 137 ? -7.028 12.807 6.150 1.00 94.62 137 PHE A N 1
ATOM 1072 C CA . PHE A 1 137 ? -7.891 12.054 5.244 1.00 94.62 137 PHE A CA 1
ATOM 1073 C C . PHE A 1 137 ? -7.515 10.571 5.238 1.00 94.62 137 PHE A C 1
ATOM 1075 O O . PHE A 1 137 ? -6.442 10.172 5.696 1.00 94.62 137 PHE A O 1
ATOM 1082 N N . ALA A 1 138 ? -8.429 9.743 4.740 1.00 97.19 138 ALA A N 1
ATOM 1083 C CA . ALA A 1 138 ? -8.232 8.311 4.606 1.00 97.19 138 ALA A CA 1
ATOM 1084 C C . ALA A 1 138 ? -7.897 7.930 3.161 1.00 97.19 138 ALA A C 1
ATOM 1086 O O . ALA A 1 138 ? -8.506 8.439 2.218 1.00 97.19 138 ALA A O 1
ATOM 1087 N N . VAL A 1 139 ? -6.954 7.004 2.994 1.00 95.94 139 VAL A N 1
ATOM 1088 C CA . VAL A 1 139 ? -6.528 6.461 1.698 1.00 95.94 139 VAL A CA 1
ATOM 1089 C C . VAL A 1 139 ? -6.604 4.937 1.724 1.00 95.94 139 VAL A C 1
ATOM 1091 O O . VAL A 1 139 ? -6.174 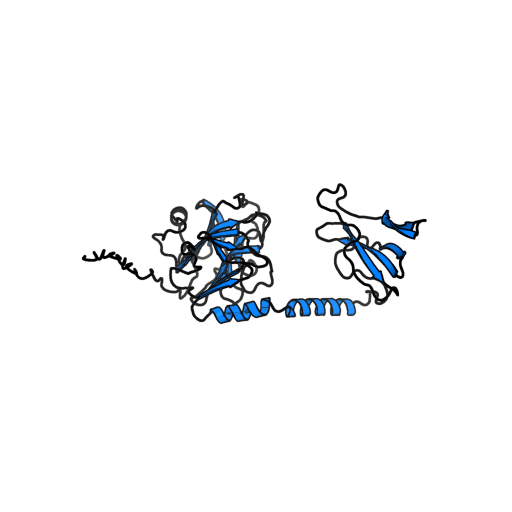4.299 2.684 1.00 95.94 139 VAL A O 1
ATOM 1094 N N . PHE A 1 140 ? -7.122 4.360 0.645 1.00 97.81 140 PHE A N 1
ATOM 1095 C CA . PHE A 1 140 ? -7.255 2.922 0.423 1.00 97.81 140 PHE A CA 1
ATOM 1096 C C . PHE A 1 140 ? -6.531 2.529 -0.870 1.00 97.81 140 PHE A C 1
ATOM 1098 O O . PHE A 1 140 ? -6.500 3.300 -1.835 1.00 97.81 140 PHE A O 1
ATOM 1105 N N . GLY A 1 141 ? -5.942 1.333 -0.909 1.00 95.19 141 GLY A N 1
ATOM 1106 C CA . GLY A 1 141 ? -5.164 0.824 -2.042 1.00 95.19 141 GLY A CA 1
ATOM 1107 C C . GLY A 1 141 ? -3.719 1.318 -2.023 1.00 95.19 141 GLY A C 1
ATOM 1108 O O . GLY A 1 141 ? -2.779 0.525 -1.948 1.00 95.19 141 GLY A O 1
ATOM 1109 N N . LYS A 1 142 ? -3.511 2.636 -2.043 1.00 91.06 142 LYS A N 1
ATOM 1110 C CA . LYS A 1 142 ? -2.171 3.239 -1.971 1.00 91.06 142 LYS A CA 1
ATOM 1111 C C . LYS A 1 142 ? -1.669 3.320 -0.527 1.00 91.06 142 LYS A C 1
ATOM 1113 O O . LYS A 1 142 ? -2.445 3.574 0.387 1.00 91.06 142 LYS A O 1
ATOM 1118 N N . ARG A 1 143 ? -0.352 3.164 -0.326 1.00 89.00 143 ARG A N 1
ATOM 1119 C CA . ARG A 1 143 ? 0.280 3.285 1.000 1.00 89.00 143 ARG A CA 1
ATOM 1120 C C . ARG A 1 143 ? 0.027 4.632 1.672 1.00 89.00 143 ARG A C 1
ATOM 1122 O O . ARG A 1 143 ? -0.325 4.640 2.842 1.00 89.00 143 ARG A O 1
ATOM 1129 N N . HIS A 1 144 ? 0.229 5.730 0.951 1.00 87.81 144 HIS A N 1
ATOM 1130 C CA . HIS A 1 144 ? -0.083 7.102 1.365 1.00 87.81 144 HIS A CA 1
ATOM 1131 C C . HIS A 1 144 ? -0.071 8.007 0.125 1.00 87.81 144 HIS A C 1
ATOM 1133 O O . HIS A 1 144 ? 0.376 7.582 -0.946 1.00 87.81 144 HIS A O 1
ATOM 1139 N N . ILE A 1 145 ? -0.558 9.235 0.227 1.00 82.38 145 ILE A N 1
ATOM 1140 C CA . ILE A 1 145 ? -0.853 10.042 -0.955 1.00 82.38 145 ILE A CA 1
ATOM 1141 C C . ILE A 1 145 ? 0.394 10.542 -1.678 1.00 82.38 145 ILE A C 1
ATOM 1143 O O . ILE A 1 145 ? 0.488 10.412 -2.898 1.00 82.38 145 ILE A O 1
ATOM 1147 N N . ASP A 1 146 ? 1.397 10.971 -0.920 1.00 76.44 146 ASP A N 1
ATOM 1148 C CA . ASP A 1 146 ? 2.606 11.614 -1.438 1.00 76.44 146 ASP A CA 1
ATOM 1149 C C . ASP A 1 146 ? 3.703 10.631 -1.877 1.00 76.44 146 ASP A C 1
ATOM 1151 O O . ASP A 1 146 ? 4.797 11.055 -2.249 1.00 76.44 146 ASP A O 1
ATOM 1155 N N . THR A 1 147 ? 3.481 9.309 -1.830 1.00 70.69 147 THR A N 1
ATOM 1156 C CA . THR A 1 147 ? 4.541 8.394 -2.283 1.00 70.69 147 THR A CA 1
ATOM 1157 C C . THR A 1 147 ? 4.659 8.363 -3.810 1.00 70.69 147 THR A C 1
ATOM 1159 O O . THR A 1 147 ? 3.634 8.209 -4.482 1.00 70.69 147 THR A O 1
ATOM 1162 N N . PRO A 1 148 ? 5.889 8.388 -4.363 1.00 65.62 148 PRO A N 1
ATOM 1163 C CA . PRO A 1 148 ? 6.128 8.094 -5.779 1.00 65.62 148 PRO A CA 1
ATOM 1164 C C . PRO A 1 148 ? 5.938 6.603 -6.117 1.00 65.62 148 PRO A C 1
ATOM 1166 O O . PRO A 1 148 ? 6.021 6.213 -7.275 1.00 65.62 148 PRO A O 1
ATOM 1169 N N . ASP A 1 149 ? 5.700 5.745 -5.119 1.00 68.25 149 ASP A N 1
ATOM 1170 C CA . ASP A 1 149 ? 5.456 4.318 -5.319 1.00 68.25 149 ASP A CA 1
ATOM 1171 C C . ASP A 1 149 ? 4.136 4.073 -6.074 1.00 68.25 149 ASP A C 1
ATOM 1173 O O . ASP A 1 149 ? 3.052 4.544 -5.691 1.00 68.25 149 ASP A O 1
ATOM 1177 N N . THR A 1 150 ? 4.224 3.302 -7.153 1.00 76.31 150 THR A N 1
ATOM 1178 C CA . THR A 1 150 ? 3.091 2.910 -7.997 1.00 76.31 150 THR A CA 1
ATOM 1179 C C . THR A 1 150 ? 2.372 1.666 -7.476 1.00 76.31 150 THR A C 1
ATOM 1181 O O . THR A 1 150 ? 1.264 1.381 -7.921 1.00 76.31 150 THR A O 1
ATOM 1184 N N . SER A 1 151 ? 2.926 0.974 -6.474 1.00 82.06 151 SER A N 1
ATOM 1185 C CA . SER A 1 151 ? 2.320 -0.216 -5.867 1.00 82.06 151 SER A CA 1
ATOM 1186 C C . SER A 1 151 ? 0.951 0.093 -5.248 1.00 82.06 151 SER A C 1
ATOM 1188 O O . SER A 1 151 ? 0.758 1.131 -4.601 1.00 82.06 151 SER A O 1
ATOM 1190 N N . ARG A 1 152 ? -0.015 -0.813 -5.430 1.00 89.50 152 ARG A N 1
ATOM 1191 C CA . ARG A 1 152 ? -1.366 -0.729 -4.854 1.00 89.50 152 ARG A CA 1
ATOM 1192 C C . ARG A 1 152 ? -1.761 -2.059 -4.238 1.00 89.50 152 ARG A C 1
ATOM 1194 O O . ARG A 1 152 ? -1.416 -3.112 -4.769 1.00 89.50 152 ARG A O 1
ATOM 1201 N N . LEU A 1 153 ? -2.519 -1.988 -3.149 1.00 96.25 153 LEU A N 1
ATOM 1202 C CA . LEU A 1 153 ? -3.229 -3.137 -2.614 1.00 96.25 153 LEU A CA 1
ATOM 1203 C C . LEU A 1 153 ? -4.368 -3.477 -3.570 1.00 96.25 153 LEU A C 1
ATOM 1205 O O . LEU A 1 153 ? -5.135 -2.591 -3.952 1.00 96.25 153 LEU A O 1
ATOM 1209 N N . ARG A 1 154 ? -4.482 -4.753 -3.921 1.00 97.38 154 ARG A N 1
ATOM 1210 C CA . ARG A 1 154 ? -5.599 -5.292 -4.688 1.00 97.38 154 ARG A CA 1
ATOM 1211 C C . ARG A 1 154 ? -6.399 -6.258 -3.836 1.00 97.38 154 ARG A C 1
ATOM 1213 O O . ARG A 1 154 ? -5.828 -7.084 -3.118 1.00 97.38 154 ARG A O 1
ATOM 1220 N N . GLY A 1 155 ? -7.716 -6.183 -3.948 1.00 97.88 155 GLY A N 1
ATOM 1221 C CA . GLY A 1 155 ? -8.625 -7.009 -3.166 1.00 97.88 155 GLY A CA 1
ATOM 1222 C C . GLY A 1 155 ? -9.966 -6.337 -2.924 1.00 97.88 155 GLY A C 1
ATOM 1223 O O . GLY A 1 155 ? -10.353 -5.408 -3.632 1.00 97.88 155 GLY A O 1
ATOM 1224 N N . ARG A 1 156 ? -10.667 -6.811 -1.901 1.00 98.44 156 ARG A N 1
ATOM 1225 C CA . ARG A 1 156 ? -11.969 -6.310 -1.468 1.00 98.44 156 ARG A CA 1
ATOM 1226 C C . ARG A 1 156 ? -11.889 -5.867 -0.017 1.00 98.44 156 ARG A C 1
ATOM 1228 O O . ARG A 1 156 ? -11.232 -6.521 0.790 1.00 98.44 156 ARG A O 1
ATOM 1235 N N . ILE A 1 157 ? -12.578 -4.786 0.318 1.00 98.69 157 ILE A N 1
ATOM 1236 C CA . ILE A 1 157 ? -12.747 -4.317 1.693 1.00 98.69 157 ILE A CA 1
ATOM 1237 C C . ILE A 1 157 ? -14.242 -4.283 1.991 1.00 98.69 157 ILE A C 1
ATOM 1239 O O . ILE A 1 157 ? -14.992 -3.595 1.301 1.00 98.69 157 ILE A O 1
ATOM 1243 N N . ASP A 1 158 ? -14.643 -5.052 2.996 1.00 98.31 158 ASP A N 1
ATOM 1244 C CA . ASP A 1 158 ? -16.031 -5.177 3.456 1.00 98.31 158 ASP A CA 1
ATOM 1245 C C . ASP A 1 158 ? -16.384 -4.037 4.420 1.00 98.31 158 ASP A C 1
ATOM 1247 O O . ASP A 1 158 ? -17.386 -3.354 4.270 1.00 98.31 158 ASP A O 1
ATOM 1251 N N . ASP A 1 159 ? -15.492 -3.746 5.367 1.00 98.50 159 ASP A N 1
ATOM 1252 C CA . ASP A 1 159 ? -15.705 -2.716 6.381 1.00 98.50 159 ASP A CA 1
ATOM 1253 C C . ASP A 1 159 ? -14.369 -2.066 6.761 1.00 98.50 159 ASP A C 1
ATOM 1255 O O . ASP A 1 159 ? -13.340 -2.743 6.849 1.00 98.50 159 ASP A O 1
ATOM 1259 N N . ALA A 1 160 ? -14.370 -0.750 6.975 1.00 98.69 160 ALA A N 1
ATOM 1260 C CA . ALA A 1 160 ? -13.211 0.000 7.440 1.00 98.69 160 ALA A CA 1
ATOM 1261 C C . ALA A 1 160 ? -13.595 1.051 8.486 1.00 98.69 160 ALA A C 1
ATOM 1263 O O . ALA A 1 160 ? -14.604 1.747 8.350 1.00 98.69 160 ALA A O 1
ATOM 1264 N N . ARG A 1 161 ? -12.769 1.200 9.527 1.00 98.44 161 ARG A N 1
ATOM 1265 C CA . ARG A 1 161 ? -13.042 2.074 10.676 1.00 98.44 161 ARG A CA 1
ATOM 1266 C C . ARG A 1 161 ? -11.797 2.778 11.179 1.00 98.44 161 ARG A C 1
ATOM 1268 O O . ARG A 1 161 ? -10.711 2.202 11.228 1.00 98.44 161 ARG A O 1
ATOM 1275 N N . ILE A 1 162 ? -12.005 3.998 11.661 1.00 98.62 162 ILE A N 1
ATOM 1276 C CA . ILE A 1 162 ? -11.034 4.751 12.452 1.00 98.62 162 ILE A CA 1
ATOM 1277 C C . ILE A 1 162 ? -11.685 5.065 13.791 1.00 98.62 162 ILE A C 1
ATOM 1279 O O . ILE A 1 162 ? -12.758 5.663 13.836 1.00 98.62 162 ILE A O 1
ATOM 1283 N N . TYR A 1 163 ? -11.034 4.685 14.881 1.00 98.31 163 TYR A N 1
ATOM 1284 C CA . TYR A 1 163 ? -11.435 5.018 16.242 1.00 98.31 163 TYR A CA 1
ATOM 1285 C C . TYR A 1 163 ? -10.525 6.103 16.804 1.00 98.31 163 TYR A C 1
ATOM 1287 O O . TYR A 1 163 ? -9.306 6.052 16.633 1.00 98.31 163 TYR A O 1
ATOM 1295 N N . GLY A 1 164 ? -11.133 7.057 17.510 1.00 97.00 164 GLY A N 1
ATOM 1296 C CA . GLY A 1 164 ? -10.444 8.154 18.190 1.00 97.00 164 GLY A CA 1
ATOM 1297 C C . GLY A 1 164 ? -9.751 7.762 19.496 1.00 97.00 164 GLY A C 1
ATOM 1298 O O . GLY A 1 164 ? -9.345 8.639 20.251 1.00 97.00 164 GLY A O 1
ATOM 1299 N N . GLU A 1 165 ? -9.689 6.465 19.793 1.00 96.69 165 GLU A N 1
ATOM 1300 C CA . GLU A 1 165 ? -9.165 5.915 21.036 1.00 96.69 165 GLU A CA 1
ATOM 1301 C C . GLU A 1 165 ? -8.515 4.538 20.794 1.00 96.69 165 GLU A C 1
ATOM 1303 O O . GLU A 1 165 ? -8.823 3.868 19.792 1.00 96.69 165 GLU A O 1
ATOM 1308 N N . PRO A 1 166 ? -7.589 4.114 21.671 1.00 98.31 166 PRO A N 1
ATOM 1309 C CA . PRO A 1 166 ? -7.007 2.785 21.605 1.00 98.31 166 PRO A CA 1
ATOM 1310 C C . PRO A 1 166 ? -8.030 1.756 22.097 1.00 98.31 166 PRO A C 1
ATOM 1312 O O . PRO A 1 166 ? -8.512 1.830 23.227 1.00 98.31 166 PRO A O 1
ATOM 1315 N N . LEU A 1 167 ? -8.383 0.798 21.242 1.00 98.62 167 LEU A N 1
ATOM 1316 C CA . LEU A 1 167 ? -9.305 -0.275 21.602 1.00 98.62 167 LEU A CA 1
ATOM 1317 C C . LEU A 1 167 ? -8.568 -1.415 22.304 1.00 98.62 167 LEU A C 1
ATOM 1319 O O . LEU A 1 167 ? -7.446 -1.770 21.944 1.00 98.62 167 LEU A O 1
ATOM 1323 N N . SER A 1 168 ? -9.235 -2.045 23.268 1.00 98.38 168 SER A N 1
ATOM 1324 C CA . SER A 1 168 ? -8.764 -3.291 23.865 1.00 98.38 168 SER A CA 1
ATOM 1325 C C . SER A 1 168 ? -8.946 -4.473 22.909 1.00 98.38 168 SER A C 1
ATOM 1327 O O . SER A 1 168 ? -9.805 -4.461 22.024 1.00 98.38 168 SER A O 1
ATOM 1329 N N . GLN A 1 169 ? -8.189 -5.550 23.131 1.00 98.44 169 GLN A N 1
ATOM 1330 C CA . GLN A 1 169 ? -8.343 -6.789 22.364 1.00 98.44 169 GLN A CA 1
ATOM 1331 C C . GLN A 1 169 ? -9.780 -7.330 22.403 1.00 98.44 169 GLN A C 1
ATOM 1333 O O . GLN A 1 169 ? -10.309 -7.742 21.375 1.00 98.44 169 GLN A O 1
ATOM 1338 N N . ASP A 1 170 ? -10.435 -7.304 23.567 1.00 98.00 170 ASP A N 1
ATOM 1339 C CA . ASP A 1 170 ? -11.815 -7.785 23.702 1.00 98.00 170 ASP A CA 1
ATOM 1340 C C . ASP A 1 170 ? -12.803 -6.919 22.912 1.00 98.00 170 ASP A C 1
ATOM 1342 O O . ASP A 1 170 ? -13.747 -7.445 22.320 1.00 98.00 170 ASP A O 1
ATOM 1346 N N . GLN A 1 171 ? -12.570 -5.603 22.847 1.00 98.31 171 GLN A N 1
ATOM 1347 C CA . GLN A 1 171 ? -13.356 -4.714 21.992 1.00 98.31 171 GLN A CA 1
ATOM 1348 C C . GLN A 1 171 ? -13.157 -5.065 20.517 1.00 98.31 171 GLN A C 1
ATOM 1350 O O . GLN A 1 171 ? -14.148 -5.179 19.804 1.00 98.31 171 GLN A O 1
ATOM 1355 N N . ILE A 1 172 ? -11.913 -5.299 20.081 1.00 98.50 172 ILE A N 1
ATOM 1356 C CA . ILE A 1 172 ? -11.569 -5.672 18.698 1.00 98.50 172 ILE A CA 1
ATOM 1357 C C . ILE A 1 172 ? -12.196 -7.021 18.311 1.00 98.50 172 ILE A C 1
ATOM 1359 O O . ILE A 1 172 ? -12.860 -7.105 17.276 1.00 98.50 172 ILE A O 1
ATOM 1363 N N . ARG A 1 173 ? -12.070 -8.046 19.168 1.00 97.94 173 ARG A N 1
ATOM 1364 C CA . ARG A 1 173 ? -12.731 -9.358 19.007 1.00 97.94 173 ARG A CA 1
ATOM 1365 C C . ARG A 1 173 ? -14.252 -9.241 18.924 1.00 97.94 173 ARG A C 1
ATOM 1367 O O . ARG A 1 173 ? -14.900 -10.037 18.251 1.00 97.94 173 ARG A O 1
ATOM 1374 N N . GLY A 1 174 ? -14.833 -8.282 19.644 1.00 97.44 174 GLY A N 1
ATOM 1375 C CA . GLY A 1 174 ? -16.272 -8.038 19.660 1.00 97.44 174 GLY A CA 1
ATOM 1376 C C . GLY A 1 174 ? -16.805 -7.308 18.425 1.00 97.44 174 GLY A C 1
ATOM 1377 O O . GLY A 1 174 ? -18.021 -7.316 18.206 1.00 97.44 174 GLY A O 1
ATOM 1378 N N . LEU A 1 175 ? -15.939 -6.679 17.621 1.00 98.06 175 LEU A N 1
ATOM 1379 C CA . LEU A 1 175 ? -16.372 -5.973 16.419 1.00 98.06 175 LEU A CA 1
ATOM 1380 C C . LEU A 1 175 ? -16.902 -6.955 15.372 1.00 98.06 175 LEU A C 1
ATOM 1382 O O . LEU A 1 175 ? -16.361 -8.038 15.163 1.00 98.06 175 LEU A O 1
ATOM 1386 N N . LYS A 1 176 ? -17.948 -6.535 14.665 1.00 97.31 176 LYS A N 1
ATOM 1387 C CA . LYS A 1 176 ? -18.515 -7.266 13.532 1.00 97.31 176 LYS A CA 1
ATOM 1388 C C . LYS A 1 176 ? -18.555 -6.337 12.322 1.00 97.31 176 LYS A C 1
ATOM 1390 O O . LYS A 1 176 ? -18.961 -5.183 12.512 1.00 97.31 176 LYS A O 1
ATOM 1395 N N . PRO A 1 177 ? -18.168 -6.805 11.122 1.00 96.19 177 PRO A N 1
ATOM 1396 C CA . PRO A 1 177 ? -18.268 -5.989 9.919 1.00 96.19 177 PRO A CA 1
ATOM 1397 C C . PRO A 1 177 ? -19.726 -5.581 9.696 1.00 96.19 177 PRO A C 1
ATOM 1399 O O . PRO A 1 177 ? -20.652 -6.294 10.097 1.00 96.19 177 PRO A O 1
ATOM 1402 N N . ASN A 1 178 ? -19.925 -4.395 9.132 1.00 94.44 178 ASN A N 1
ATOM 1403 C CA . ASN A 1 178 ? -21.227 -3.827 8.776 1.00 94.44 178 ASN A CA 1
ATOM 1404 C C . ASN A 1 178 ? -22.192 -3.632 9.964 1.00 94.44 178 ASN A C 1
ATOM 1406 O O . ASN A 1 178 ? -23.376 -3.349 9.785 1.00 94.44 178 ASN A O 1
ATOM 1410 N N . ALA A 1 179 ? -21.682 -3.715 11.198 1.00 94.81 179 ALA A N 1
ATOM 1411 C CA . ALA A 1 179 ? -22.423 -3.453 12.426 1.00 94.81 179 ALA A CA 1
ATOM 1412 C C . ALA A 1 179 ? -21.688 -2.447 13.323 1.00 94.81 179 ALA A C 1
ATOM 1414 O O . ALA A 1 179 ? -20.519 -2.632 13.683 1.00 94.81 179 ALA A O 1
ATOM 1415 N N . LEU A 1 180 ? -22.406 -1.400 13.736 1.00 91.81 180 LEU A N 1
ATOM 1416 C CA . LEU A 1 180 ? -21.876 -0.387 14.642 1.00 91.81 180 LEU A CA 1
ATOM 1417 C C . LEU A 1 180 ? -21.548 -1.012 16.007 1.00 91.81 180 LEU A C 1
ATOM 1419 O O . LEU A 1 180 ? -22.377 -1.703 16.598 1.00 91.81 180 LEU A O 1
ATOM 1423 N N . SER A 1 181 ? -20.339 -0.757 16.498 1.00 90.69 181 SER A N 1
ATOM 1424 C CA . SER A 1 181 ? -19.876 -1.194 17.816 1.00 90.69 181 SER A CA 1
ATOM 1425 C C . SER A 1 181 ? -20.335 -0.259 18.937 1.00 90.69 181 SER A C 1
ATOM 1427 O O . SER A 1 181 ? -20.691 0.892 18.689 1.00 90.69 181 SER A O 1
ATOM 1429 N N . ASP A 1 182 ? -20.277 -0.743 20.183 1.00 90.25 182 ASP A N 1
ATOM 1430 C CA . ASP A 1 182 ? -20.587 0.063 21.375 1.00 90.25 182 ASP A CA 1
ATOM 1431 C C . ASP A 1 182 ? -19.663 1.281 21.491 1.00 90.25 182 ASP A C 1
ATOM 1433 O O . ASP A 1 182 ? -20.114 2.404 21.731 1.00 90.25 182 ASP A O 1
ATOM 1437 N N . VAL A 1 183 ? -18.365 1.060 21.264 1.00 93.62 183 VAL A N 1
ATOM 1438 C CA . VAL A 1 183 ? -17.416 2.146 21.028 1.00 93.62 183 VAL A CA 1
ATOM 1439 C C . VAL A 1 183 ? -17.670 2.684 19.630 1.00 93.62 183 VAL A C 1
ATOM 1441 O O . VAL A 1 183 ? -17.670 1.917 18.667 1.00 93.62 183 VAL A O 1
ATOM 1444 N N . LYS A 1 184 ? -17.904 3.987 19.499 1.00 95.12 184 LYS A N 1
ATOM 1445 C CA . LYS A 1 184 ? -18.204 4.584 18.197 1.00 95.12 184 LYS A CA 1
ATOM 1446 C C . LYS A 1 184 ? -16.910 4.951 17.472 1.00 95.12 184 LYS A C 1
ATOM 1448 O O . LYS A 1 184 ? -16.078 5.642 18.061 1.00 95.12 184 LYS A O 1
ATOM 1453 N N . PRO A 1 185 ? -16.738 4.537 16.208 1.00 97.38 185 PRO A N 1
ATOM 1454 C CA . PRO A 1 185 ? -15.662 5.069 15.393 1.00 97.38 185 PRO A CA 1
ATOM 1455 C C . PRO A 1 185 ? -15.890 6.563 15.112 1.00 97.38 185 PRO A C 1
ATOM 1457 O O . PRO A 1 185 ? -17.009 7.067 15.198 1.00 97.38 185 PRO A O 1
ATOM 1460 N N . ILE A 1 186 ? -14.817 7.265 14.762 1.00 97.00 186 ILE A N 1
ATOM 1461 C CA . ILE A 1 186 ? -14.851 8.649 14.268 1.00 97.00 186 ILE A CA 1
ATOM 1462 C C . ILE A 1 186 ? -14.981 8.714 12.739 1.00 97.00 186 ILE A C 1
ATOM 1464 O O . ILE A 1 186 ? -15.413 9.737 12.221 1.00 97.00 186 ILE A O 1
ATOM 1468 N N . ALA A 1 187 ? -14.657 7.623 12.034 1.00 97.44 187 ALA A N 1
ATOM 1469 C CA . ALA A 1 187 ? -14.974 7.399 10.621 1.00 97.44 187 ALA A CA 1
ATOM 1470 C C . ALA A 1 187 ? -15.309 5.919 10.380 1.00 97.44 187 ALA A C 1
ATOM 1472 O O . ALA A 1 187 ? -14.639 5.043 10.935 1.00 97.44 187 ALA A O 1
ATOM 1473 N N . TRP A 1 188 ? -16.333 5.635 9.572 1.00 97.88 188 TRP A N 1
ATOM 1474 C CA . TRP A 1 188 ? -16.779 4.269 9.270 1.00 97.88 188 TRP A CA 1
ATOM 1475 C C . TRP A 1 188 ? -17.333 4.133 7.854 1.00 97.88 188 TRP A C 1
ATOM 1477 O O . TRP A 1 188 ? -18.286 4.822 7.495 1.00 97.88 188 TRP A O 1
ATOM 1487 N N . TRP A 1 189 ? -16.800 3.176 7.095 1.00 97.94 189 TRP A N 1
ATOM 1488 C CA . TRP A 1 189 ? -17.313 2.761 5.792 1.00 97.94 189 TRP A CA 1
ATOM 1489 C C . TRP A 1 189 ? -17.752 1.296 5.851 1.00 97.94 189 TRP A C 1
ATOM 1491 O O . TRP A 1 189 ? -16.942 0.433 6.182 1.00 97.94 189 TRP A O 1
ATOM 1501 N N . SER A 1 190 ? -19.018 1.026 5.520 1.00 95.44 190 SER A N 1
ATOM 1502 C CA . SER A 1 190 ? -19.571 -0.338 5.417 1.00 95.44 190 SER A CA 1
ATOM 1503 C C . SER A 1 190 ? -19.840 -0.783 3.979 1.00 95.44 190 SER A C 1
ATOM 1505 O O . SER A 1 190 ? -20.182 -1.927 3.760 1.00 95.44 190 SER A O 1
ATOM 1507 N N . PHE A 1 191 ? -19.825 0.144 3.013 1.00 96.12 191 PHE A N 1
ATOM 1508 C CA . PHE A 1 191 ? -20.055 -0.078 1.573 1.00 96.12 191 PHE A CA 1
ATOM 1509 C C . PHE A 1 191 ? -21.385 -0.761 1.131 1.00 96.12 191 PHE A C 1
ATOM 1511 O O . PHE A 1 191 ? -21.731 -0.675 -0.048 1.00 96.12 191 PHE A O 1
ATOM 1518 N N . GLU A 1 192 ? -22.187 -1.324 2.045 1.00 91.19 192 GLU A N 1
ATOM 1519 C CA . GLU A 1 192 ? -23.460 -2.046 1.831 1.00 91.19 192 GLU A CA 1
ATOM 1520 C C . GLU A 1 192 ? -24.501 -1.299 0.976 1.00 91.19 192 GLU A C 1
ATOM 1522 O O . GLU A 1 192 ? -25.238 -1.905 0.201 1.00 91.19 192 GLU A O 1
ATOM 1527 N N . GLU A 1 193 ? -24.566 0.033 1.065 1.00 86.94 193 GLU A N 1
ATOM 1528 C CA . GLU A 1 193 ? -25.529 0.843 0.297 1.00 86.94 193 GLU A CA 1
ATOM 1529 C C . GLU A 1 193 ? -25.032 1.204 -1.116 1.00 86.94 193 GLU A C 1
ATOM 1531 O O . GLU A 1 193 ? -25.574 2.097 -1.771 1.00 86.94 193 GLU A O 1
ATOM 1536 N N . GLY A 1 194 ? -23.968 0.550 -1.593 1.00 87.75 194 GLY A N 1
ATOM 1537 C CA . GLY A 1 194 ? -23.350 0.855 -2.885 1.00 87.75 194 GLY A CA 1
ATOM 1538 C C . GLY A 1 194 ? -22.654 2.219 -2.914 1.00 87.75 194 GLY A C 1
ATOM 1539 O O . GLY A 1 194 ? -22.325 2.723 -3.988 1.00 87.75 194 GLY A O 1
ATOM 1540 N N . GLN A 1 195 ? -22.455 2.841 -1.747 1.00 87.50 195 GLN A N 1
ATOM 1541 C CA . GLN A 1 195 ? -21.853 4.161 -1.612 1.00 87.50 195 GLN A CA 1
ATOM 1542 C C . GLN A 1 195 ? -20.588 4.110 -0.750 1.00 87.50 195 GLN A C 1
ATOM 1544 O O . GLN A 1 195 ? -20.593 3.511 0.327 1.00 87.50 195 GLN A O 1
ATOM 1549 N N . PRO A 1 196 ? -19.519 4.803 -1.166 1.00 91.94 196 PRO A N 1
ATOM 1550 C CA . PRO A 1 196 ? -18.251 4.864 -0.449 1.00 91.94 196 PRO A CA 1
ATOM 1551 C C . PRO A 1 196 ? -18.296 5.940 0.652 1.00 91.94 196 PRO A C 1
ATOM 1553 O O . PRO A 1 196 ? -17.456 6.830 0.698 1.00 91.94 196 PRO A O 1
ATOM 1556 N N . LYS A 1 197 ? -19.328 5.927 1.501 1.00 93.94 197 LYS A N 1
ATOM 1557 C CA . LYS A 1 197 ? -19.642 7.040 2.407 1.00 93.94 197 LYS A CA 1
ATOM 1558 C C . LYS A 1 197 ? -19.154 6.778 3.830 1.00 93.94 197 LYS A C 1
ATOM 1560 O O . LYS A 1 197 ? -19.479 5.738 4.398 1.00 93.94 197 LYS A O 1
ATOM 1565 N N . ASP A 1 198 ? -18.479 7.763 4.425 1.00 95.69 198 ASP A N 1
ATOM 1566 C CA . ASP A 1 198 ? -18.263 7.789 5.873 1.00 95.69 198 ASP A CA 1
ATOM 1567 C C . ASP A 1 198 ? -19.594 8.031 6.606 1.00 95.69 198 ASP A C 1
ATOM 1569 O O . ASP A 1 198 ? -20.235 9.081 6.472 1.00 95.69 198 ASP A O 1
ATOM 1573 N N . GLN A 1 199 ? -20.015 7.053 7.401 1.00 95.06 199 GLN A N 1
ATOM 1574 C CA . GLN A 1 199 ? -21.259 7.088 8.163 1.00 95.06 199 GLN A CA 1
ATOM 1575 C C . GLN A 1 199 ? -21.187 7.965 9.419 1.00 95.06 199 GLN A C 1
ATOM 1577 O O . GLN A 1 199 ? -22.237 8.344 9.945 1.00 95.06 199 GLN A O 1
ATOM 1582 N N . MET A 1 200 ? -19.982 8.298 9.892 1.00 94.62 200 MET A N 1
ATOM 1583 C CA . MET A 1 200 ? -19.770 9.136 11.080 1.00 94.62 200 MET A CA 1
ATOM 1584 C C . MET A 1 200 ? -19.701 10.629 10.744 1.00 94.62 200 MET A C 1
ATOM 1586 O O . MET A 1 200 ? -19.963 11.469 11.610 1.00 94.62 200 MET A O 1
ATOM 1590 N N . GLY A 1 201 ? -19.441 10.964 9.478 1.00 92.00 201 GLY A N 1
ATOM 1591 C CA . GLY A 1 201 ? -19.552 12.319 8.941 1.00 92.00 201 GLY A CA 1
ATOM 1592 C C . GLY A 1 201 ? -18.327 13.206 9.159 1.00 92.00 201 GLY A C 1
ATOM 1593 O O . GLY A 1 201 ? -18.476 14.430 9.127 1.00 92.00 201 GLY A O 1
ATOM 1594 N N . TRP A 1 202 ? -17.148 12.615 9.369 1.00 93.88 202 TRP A N 1
ATOM 1595 C CA . TRP A 1 202 ? -15.875 13.334 9.350 1.00 93.88 202 TRP A CA 1
ATOM 1596 C C . TRP A 1 202 ? -15.340 13.456 7.917 1.00 93.88 202 TRP A C 1
ATOM 1598 O O . TRP A 1 202 ? -15.035 14.562 7.472 1.00 93.88 202 TRP A O 1
ATOM 1608 N N . LEU A 1 203 ? -15.277 12.344 7.181 1.00 94.81 203 LEU A N 1
ATOM 1609 C CA . LEU A 1 203 ? -14.645 12.240 5.862 1.00 94.81 203 LEU A CA 1
ATOM 1610 C C . LEU A 1 203 ? -15.709 12.124 4.764 1.00 94.81 203 LEU A C 1
ATOM 1612 O O . LEU A 1 203 ? -15.940 11.064 4.183 1.00 94.81 203 LEU A O 1
ATOM 1616 N N . THR A 1 204 ? -16.429 13.224 4.549 1.00 91.88 204 THR A N 1
ATOM 1617 C CA . THR A 1 204 ? -17.671 13.268 3.764 1.00 91.88 204 THR A CA 1
ATOM 1618 C C . THR A 1 204 ? -17.476 13.340 2.253 1.00 91.88 204 THR A C 1
ATOM 1620 O O . THR A 1 204 ? -18.403 12.999 1.516 1.00 91.88 204 THR A O 1
ATOM 1623 N N . GLU A 1 205 ? -16.313 13.776 1.774 1.00 93.38 205 GLU A N 1
ATOM 1624 C CA . GLU A 1 205 ? -15.981 13.797 0.349 1.00 93.38 205 GLU A CA 1
ATOM 1625 C C . GLU A 1 205 ? -15.198 12.542 -0.004 1.00 93.38 205 GLU A C 1
ATOM 1627 O O . GLU A 1 205 ? -14.265 12.163 0.699 1.00 93.38 205 GLU A O 1
ATOM 1632 N N . THR A 1 206 ? -15.558 11.866 -1.092 1.00 93.69 206 THR A N 1
ATOM 1633 C CA . THR A 1 206 ? -14.884 10.629 -1.490 1.00 93.69 206 THR A CA 1
ATOM 1634 C C . THR A 1 206 ? -14.705 10.546 -2.995 1.00 93.69 206 THR A C 1
ATOM 1636 O O . THR A 1 206 ? -15.617 10.867 -3.756 1.00 93.69 206 THR A O 1
ATOM 1639 N N . ILE A 1 207 ? -13.526 10.091 -3.418 1.00 91.81 207 ILE A N 1
ATOM 1640 C CA . ILE A 1 207 ? -13.189 9.839 -4.819 1.00 91.81 207 ILE A CA 1
ATOM 1641 C C . ILE A 1 207 ? -12.655 8.415 -4.958 1.00 91.81 207 ILE A C 1
ATOM 1643 O O . ILE A 1 207 ? -11.872 7.946 -4.133 1.00 91.81 207 ILE A O 1
ATOM 1647 N N . LEU A 1 208 ? -13.066 7.751 -6.039 1.00 91.81 208 LEU A N 1
ATOM 1648 C CA . LEU A 1 208 ? -12.554 6.460 -6.480 1.00 91.81 208 LEU A CA 1
ATOM 1649 C C . LEU A 1 208 ? -11.883 6.648 -7.840 1.00 91.81 208 LEU A C 1
ATOM 1651 O O . LEU A 1 208 ? -12.475 7.242 -8.743 1.00 91.81 208 LEU A O 1
ATOM 1655 N N . THR A 1 209 ? -10.655 6.159 -7.990 1.00 88.38 209 THR A N 1
ATOM 1656 C CA . THR A 1 209 ? -9.890 6.238 -9.243 1.00 88.38 209 THR A CA 1
ATOM 1657 C C . THR A 1 209 ? -9.152 4.933 -9.532 1.00 88.38 209 THR A C 1
ATOM 1659 O O . THR A 1 209 ? -9.096 4.026 -8.699 1.00 88.38 209 THR A O 1
ATOM 1662 N N . GLY A 1 210 ? -8.608 4.822 -10.750 1.00 81.50 210 GLY A N 1
ATOM 1663 C CA . GLY A 1 210 ? -7.702 3.737 -11.137 1.00 81.50 210 GLY A CA 1
ATOM 1664 C C . GLY A 1 210 ? -8.309 2.332 -11.105 1.00 81.50 210 GLY A C 1
ATOM 1665 O O . GLY A 1 210 ? -7.573 1.361 -10.965 1.00 81.50 210 GLY A O 1
ATOM 1666 N N . GLY A 1 211 ? -9.637 2.245 -11.250 1.00 85.94 211 GLY A N 1
ATOM 1667 C CA . GLY A 1 211 ? -10.411 0.998 -11.287 1.00 85.94 211 GLY A CA 1
ATOM 1668 C C . GLY A 1 211 ? -11.148 0.657 -9.985 1.00 85.94 211 GLY A C 1
ATOM 1669 O O . GLY A 1 211 ? -11.977 -0.257 -9.982 1.00 85.94 211 GLY A O 1
ATOM 1670 N N . SER A 1 212 ? -10.929 1.434 -8.917 1.00 93.81 212 SER A N 1
ATOM 1671 C CA . SER A 1 212 ? -11.699 1.312 -7.677 1.00 93.81 212 SER A CA 1
ATOM 1672 C C . SER A 1 212 ? -13.187 1.539 -7.904 1.00 93.81 212 SER A C 1
ATOM 1674 O O . SER A 1 212 ? -13.588 2.484 -8.588 1.00 93.81 212 SER A O 1
ATOM 1676 N N . ARG A 1 213 ? -14.016 0.706 -7.279 1.00 96.50 213 ARG A N 1
ATOM 1677 C CA . ARG A 1 213 ? -15.480 0.789 -7.362 1.00 96.50 213 ARG A CA 1
ATOM 1678 C C . ARG A 1 213 ? -16.133 0.173 -6.132 1.00 96.50 213 ARG A C 1
ATOM 1680 O O . ARG A 1 213 ? -15.490 -0.584 -5.413 1.00 96.50 213 ARG A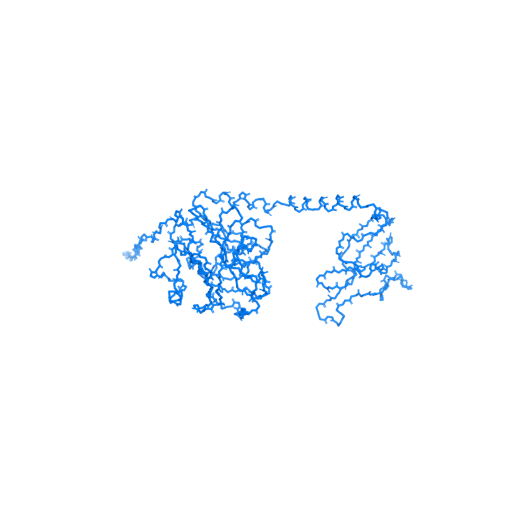 O 1
ATOM 1687 N N . ILE A 1 214 ? -17.407 0.485 -5.909 1.00 97.50 214 ILE A N 1
ATOM 1688 C CA . ILE A 1 214 ? -18.226 -0.240 -4.934 1.00 97.50 214 ILE A CA 1
ATOM 1689 C C . ILE A 1 214 ? -19.027 -1.305 -5.676 1.00 97.50 214 ILE A C 1
ATOM 1691 O O . ILE A 1 214 ? -19.731 -0.993 -6.636 1.00 97.50 214 ILE A O 1
ATOM 1695 N N . GLU A 1 215 ? -18.902 -2.553 -5.245 1.00 96.38 215 GLU A N 1
ATOM 1696 C CA . GLU A 1 215 ? -19.554 -3.706 -5.861 1.00 96.38 215 GLU A CA 1
ATOM 1697 C C . GLU A 1 215 ? -19.853 -4.752 -4.782 1.00 96.38 215 GLU A C 1
ATOM 1699 O O . GLU A 1 215 ? -19.005 -5.032 -3.937 1.00 96.38 215 GLU A O 1
ATOM 1704 N N . GLU A 1 216 ? -21.077 -5.293 -4.789 1.00 94.00 216 GLU A N 1
ATOM 1705 C CA . GLU A 1 216 ? -21.535 -6.316 -3.831 1.00 94.00 216 GLU A CA 1
ATOM 1706 C C . GLU A 1 216 ? -21.287 -5.963 -2.353 1.00 94.00 216 GLU A C 1
ATOM 1708 O O . GLU A 1 216 ? -20.856 -6.807 -1.575 1.00 94.00 216 GLU A O 1
ATOM 1713 N N . GLY A 1 217 ? -21.528 -4.706 -1.969 1.00 95.31 217 GLY A N 1
ATOM 1714 C CA . GLY A 1 217 ? -21.335 -4.266 -0.584 1.00 95.31 217 GLY A CA 1
ATOM 1715 C C . GLY A 1 217 ? -19.870 -4.123 -0.167 1.00 95.31 217 GLY A C 1
ATOM 1716 O O . GLY A 1 217 ? -19.598 -3.949 1.007 1.00 95.31 217 GLY A O 1
ATOM 1717 N N . CYS A 1 218 ? -18.917 -4.154 -1.104 1.00 97.75 218 CYS A N 1
ATOM 1718 C CA . CYS A 1 218 ? -17.494 -3.978 -0.815 1.00 97.75 218 CYS A CA 1
ATOM 1719 C C . CYS A 1 218 ? -16.893 -2.817 -1.609 1.00 97.75 218 CYS A C 1
ATOM 1721 O O . CYS A 1 218 ? -17.289 -2.548 -2.746 1.00 97.75 218 CYS A O 1
ATOM 1723 N N . LEU A 1 219 ? -15.841 -2.204 -1.068 1.00 98.44 219 LEU A N 1
ATOM 1724 C CA . LEU A 1 219 ? -14.865 -1.488 -1.883 1.00 98.44 219 LEU A CA 1
ATOM 1725 C C . LEU A 1 219 ? -13.987 -2.508 -2.611 1.00 98.44 219 LEU A C 1
ATOM 1727 O O . LEU A 1 219 ? -13.241 -3.259 -1.984 1.00 98.44 219 LEU A O 1
ATOM 1731 N N . VAL A 1 220 ? -14.062 -2.518 -3.936 1.00 98.25 220 VAL A N 1
ATOM 1732 C CA . VAL A 1 220 ? -13.232 -3.353 -4.805 1.00 98.25 220 VAL A CA 1
ATOM 1733 C C . VAL A 1 220 ? -12.060 -2.526 -5.317 1.00 98.25 220 VAL A C 1
ATOM 1735 O O . VAL A 1 220 ? -12.252 -1.508 -5.985 1.00 98.25 220 VAL A O 1
ATOM 1738 N N . LEU A 1 221 ? -10.848 -2.978 -5.004 1.00 97.06 221 LEU A N 1
ATOM 1739 C CA . LEU A 1 221 ? -9.579 -2.391 -5.420 1.00 97.06 221 LEU A CA 1
ATOM 1740 C C . LEU A 1 221 ? -8.969 -3.259 -6.528 1.00 97.06 221 LEU A C 1
ATOM 1742 O O . LEU A 1 221 ? -8.146 -4.137 -6.277 1.00 97.06 221 LEU A O 1
ATOM 1746 N N . GLU A 1 222 ? -9.385 -3.017 -7.766 1.00 89.50 222 GLU A N 1
ATOM 1747 C CA . GLU A 1 222 ? -8.895 -3.710 -8.962 1.00 89.50 222 GLU A CA 1
ATOM 1748 C C . GLU A 1 222 ? -8.572 -2.705 -10.073 1.00 89.50 222 GLU A C 1
ATOM 1750 O O . GLU A 1 222 ? -9.088 -1.592 -10.069 1.00 89.50 222 GLU A O 1
ATOM 1755 N N . GLY A 1 223 ? -7.748 -3.102 -11.044 1.00 77.19 223 GLY A N 1
ATOM 1756 C CA . GLY A 1 223 ? -7.301 -2.241 -12.144 1.00 77.19 223 GLY A CA 1
ATOM 1757 C C . GLY A 1 223 ? -5.835 -1.827 -12.026 1.00 77.19 223 GLY A C 1
ATOM 1758 O O . GLY A 1 223 ? -5.088 -2.362 -11.207 1.00 77.19 223 GLY A O 1
ATOM 1759 N N . GLU A 1 224 ? -5.413 -0.890 -12.877 1.00 72.19 224 GLU A N 1
ATOM 1760 C CA . GLU A 1 224 ? -4.003 -0.489 -12.997 1.00 72.19 224 GLU A CA 1
ATOM 1761 C C . GLU A 1 224 ? -3.492 0.287 -11.776 1.00 72.19 224 GLU A C 1
ATOM 1763 O O . GLU A 1 224 ? -2.310 0.210 -11.447 1.00 72.19 224 GLU A O 1
ATOM 1768 N N . SER A 1 225 ? -4.352 1.050 -11.093 1.00 83.88 225 SER A N 1
ATOM 1769 C CA . SER A 1 225 ? -3.944 1.865 -9.942 1.00 83.88 225 SER A CA 1
ATOM 1770 C C . SER A 1 225 ? -5.102 2.175 -8.987 1.00 83.88 225 SER A C 1
ATOM 1772 O O . SER A 1 225 ? -5.375 3.352 -8.740 1.00 83.88 225 SER A O 1
ATOM 1774 N N . PRO A 1 226 ? -5.795 1.159 -8.438 1.00 90.94 226 PRO A N 1
ATOM 1775 C CA . PRO A 1 226 ? -6.988 1.379 -7.633 1.00 90.94 226 PRO A CA 1
ATOM 1776 C C . PRO A 1 226 ? -6.670 2.196 -6.382 1.00 90.94 226 PRO A C 1
ATOM 1778 O O . PRO A 1 226 ? -5.817 1.826 -5.569 1.00 90.94 226 PRO A O 1
ATOM 1781 N N . ILE A 1 227 ? -7.356 3.328 -6.244 1.00 92.81 227 ILE A N 1
ATOM 1782 C CA . ILE A 1 227 ? -7.313 4.186 -5.061 1.00 92.81 227 ILE A CA 1
ATOM 1783 C C . ILE A 1 227 ? -8.738 4.578 -4.671 1.00 92.81 227 ILE A C 1
ATOM 1785 O O . ILE A 1 227 ? -9.576 4.844 -5.536 1.00 92.81 227 ILE A O 1
ATOM 1789 N N . MET A 1 228 ? -9.005 4.636 -3.370 1.00 95.19 228 MET A N 1
ATOM 1790 C CA . MET A 1 228 ? -10.090 5.449 -2.825 1.00 95.19 228 MET A CA 1
ATOM 1791 C C . MET A 1 228 ? -9.499 6.447 -1.831 1.00 95.19 228 MET A C 1
ATOM 1793 O O . MET A 1 228 ? -8.631 6.092 -1.035 1.00 95.19 228 MET A O 1
ATOM 1797 N N . VAL A 1 229 ? -9.970 7.690 -1.888 1.00 95.00 229 VAL A N 1
ATOM 1798 C CA . VAL A 1 229 ? -9.635 8.741 -0.921 1.00 95.00 229 VAL A CA 1
ATOM 1799 C C . VAL A 1 229 ? -10.921 9.264 -0.317 1.00 95.00 229 VAL A C 1
ATOM 1801 O O . VAL A 1 229 ? -11.840 9.597 -1.062 1.00 95.00 229 VAL A O 1
ATOM 1804 N N . ALA A 1 230 ? -10.968 9.361 1.008 1.00 96.25 230 ALA A N 1
ATOM 1805 C CA . ALA A 1 230 ? -12.052 9.994 1.742 1.00 96.25 230 ALA A CA 1
ATOM 1806 C C . ALA A 1 230 ? -11.495 11.144 2.585 1.00 96.25 230 ALA A C 1
ATOM 1808 O O . ALA A 1 230 ? -10.631 10.926 3.432 1.00 96.25 230 ALA A O 1
ATOM 1809 N N . ALA A 1 231 ? -11.973 12.362 2.350 1.00 94.88 231 ALA A N 1
ATOM 1810 C CA . ALA A 1 231 ? -11.461 13.587 2.953 1.00 94.88 231 ALA A CA 1
ATOM 1811 C C . ALA A 1 231 ? -12.591 14.411 3.597 1.00 94.88 231 ALA A C 1
ATOM 1813 O O . ALA A 1 231 ? -13.763 14.239 3.240 1.00 94.88 231 ALA A O 1
ATOM 1814 N N . PRO A 1 232 ? -12.268 15.316 4.535 1.00 93.12 232 PRO A N 1
ATOM 1815 C CA . PRO A 1 232 ? -13.229 16.294 5.025 1.00 93.12 232 PRO A CA 1
ATOM 1816 C C . PRO A 1 232 ? -13.681 17.236 3.903 1.00 93.12 232 PRO A C 1
ATOM 1818 O O . PRO A 1 232 ? -12.944 17.483 2.946 1.00 93.12 232 PRO A O 1
ATOM 1821 N N . GLU A 1 233 ? -14.881 17.796 4.053 1.00 88.06 233 GLU A N 1
ATOM 1822 C CA . GLU A 1 233 ? -15.448 18.765 3.110 1.00 88.06 233 GLU A CA 1
ATOM 1823 C C . GLU A 1 233 ? -14.479 19.924 2.814 1.00 88.06 233 GLU A C 1
ATOM 1825 O O . GLU A 1 233 ? -13.951 20.563 3.729 1.00 88.06 233 GLU A O 1
ATOM 1830 N N . GLY A 1 234 ? -14.245 20.200 1.527 1.00 85.00 234 GLY A N 1
ATOM 1831 C CA . GLY A 1 234 ? -13.374 21.285 1.068 1.00 85.00 234 GLY A CA 1
ATOM 1832 C C . GLY A 1 234 ? -11.871 20.988 1.116 1.00 85.00 234 GLY A C 1
ATOM 1833 O O . GLY A 1 234 ? -11.071 21.865 0.781 1.00 85.00 234 GLY A O 1
ATOM 1834 N N . LEU A 1 235 ? -11.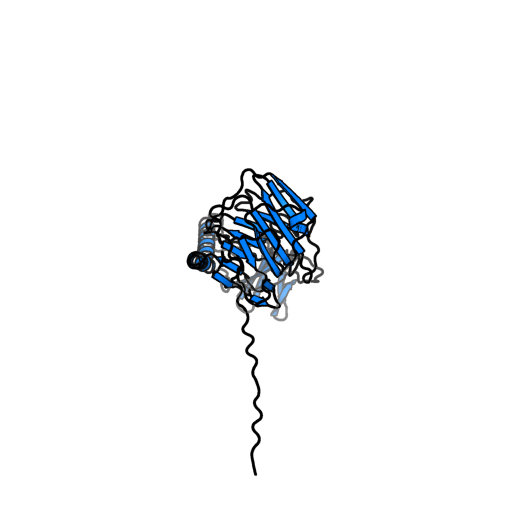461 19.776 1.505 1.00 84.06 235 LEU A N 1
ATOM 1835 C CA . LEU A 1 235 ? -10.059 19.343 1.460 1.00 84.06 235 LEU A CA 1
ATOM 1836 C C . LEU A 1 235 ? -9.751 18.395 0.298 1.00 84.06 235 LEU A C 1
ATOM 1838 O O . LEU A 1 235 ? -8.573 18.172 0.010 1.00 84.06 235 LEU A O 1
ATOM 1842 N N . MET A 1 236 ? -10.762 17.916 -0.436 1.00 84.31 236 MET A N 1
ATOM 1843 C CA . MET A 1 236 ? -10.550 17.062 -1.608 1.00 84.31 236 MET A CA 1
ATOM 1844 C C . MET A 1 236 ? -9.722 17.743 -2.709 1.00 84.31 236 MET A C 1
ATOM 1846 O O . MET A 1 236 ? -8.922 17.088 -3.375 1.00 84.31 236 MET A O 1
ATOM 1850 N N . ASP A 1 237 ? -9.823 19.065 -2.860 1.00 78.44 237 ASP A N 1
ATOM 1851 C CA . ASP A 1 237 ? -9.022 19.820 -3.833 1.00 78.44 237 ASP A CA 1
ATOM 1852 C C . ASP A 1 237 ? -7.512 19.723 -3.563 1.00 78.44 237 ASP A C 1
ATOM 1854 O O . ASP A 1 237 ? -6.713 19.729 -4.503 1.00 78.44 237 ASP A O 1
ATOM 1858 N N . ARG A 1 238 ? -7.097 19.587 -2.291 1.00 73.88 238 ARG A N 1
ATOM 1859 C CA . ARG A 1 238 ? -5.681 19.370 -1.947 1.00 73.88 238 ARG A CA 1
ATOM 1860 C C . ARG A 1 238 ? -5.196 18.031 -2.483 1.00 73.88 238 ARG A C 1
ATOM 1862 O O . ARG A 1 238 ? -4.119 17.971 -3.075 1.00 73.88 238 ARG A O 1
ATOM 1869 N N . PHE A 1 239 ? -6.020 16.995 -2.327 1.00 69.44 239 PHE A N 1
ATOM 1870 C CA . PHE A 1 239 ? -5.742 15.687 -2.901 1.00 69.44 239 PHE A CA 1
ATOM 1871 C C . PHE A 1 239 ? -5.698 15.756 -4.426 1.00 69.44 239 PHE A C 1
ATOM 1873 O O . PHE A 1 239 ? -4.723 15.306 -5.015 1.00 69.44 239 PHE A O 1
ATOM 1880 N N . LEU A 1 240 ? -6.696 16.354 -5.080 1.00 71.88 240 LEU A N 1
ATOM 1881 C CA . LEU A 1 240 ? -6.718 16.462 -6.541 1.00 71.88 240 LEU A CA 1
ATOM 1882 C C . LEU A 1 240 ? -5.485 17.196 -7.086 1.00 71.88 240 LEU A C 1
ATOM 1884 O O . LEU A 1 240 ? -4.920 16.767 -8.089 1.00 71.88 240 LEU A O 1
ATOM 1888 N N . ALA A 1 241 ? -5.014 18.239 -6.398 1.00 68.75 241 ALA A N 1
ATOM 1889 C CA . ALA A 1 241 ? -3.788 18.948 -6.756 1.00 68.75 241 ALA A CA 1
ATOM 1890 C C . ALA A 1 241 ? -2.509 18.102 -6.568 1.00 68.75 241 ALA A C 1
ATOM 1892 O O . ALA A 1 241 ? -1.535 18.283 -7.303 1.00 68.75 241 ALA A O 1
ATOM 1893 N N . GLN A 1 242 ? -2.481 17.183 -5.599 1.00 64.19 242 GLN A N 1
ATOM 1894 C CA . GLN A 1 242 ? -1.389 16.215 -5.427 1.00 64.19 242 GLN A CA 1
ATOM 1895 C C . GLN A 1 242 ? -1.481 15.075 -6.452 1.00 64.19 242 GLN A C 1
ATOM 1897 O O . GLN A 1 242 ? -0.487 14.746 -7.093 1.00 64.19 242 GLN A O 1
ATOM 1902 N N . ALA A 1 243 ? -2.676 14.534 -6.691 1.00 61.41 243 ALA A N 1
ATOM 1903 C CA . ALA A 1 243 ? -2.934 13.506 -7.693 1.00 61.41 243 ALA A CA 1
ATOM 1904 C C . ALA A 1 243 ? -2.625 13.996 -9.115 1.00 61.41 243 ALA A C 1
ATOM 1906 O O . ALA A 1 243 ? -2.063 13.248 -9.908 1.00 61.41 243 ALA A O 1
ATOM 1907 N N . SER A 1 244 ? -2.886 15.270 -9.433 1.00 57.53 244 SER A N 1
ATOM 1908 C CA . SER A 1 244 ? -2.496 15.854 -10.722 1.00 57.53 244 SER A CA 1
ATOM 1909 C C . SER A 1 244 ? -0.980 15.954 -10.911 1.00 57.53 244 SER A C 1
ATOM 1911 O O . SER A 1 244 ? -0.525 15.997 -12.046 1.00 57.53 244 SER A O 1
ATOM 1913 N N . LYS A 1 245 ? -0.191 15.977 -9.824 1.00 55.28 245 LYS A N 1
ATOM 1914 C CA . LYS A 1 245 ? 1.274 15.833 -9.900 1.00 55.28 245 LYS A CA 1
ATOM 1915 C C . LYS A 1 245 ? 1.706 14.374 -10.077 1.00 55.28 245 LYS A C 1
ATOM 1917 O O . LYS A 1 245 ? 2.816 14.135 -10.522 1.00 55.28 245 LYS A O 1
ATOM 1922 N N . MET A 1 246 ? 0.863 13.404 -9.717 1.00 49.03 246 MET A N 1
ATOM 1923 C CA . MET A 1 246 ? 1.146 11.972 -9.891 1.00 49.03 246 MET A CA 1
ATOM 1924 C C . MET A 1 246 ? 0.856 11.471 -11.308 1.00 49.03 246 MET A C 1
ATOM 1926 O O . MET A 1 246 ? 1.485 10.511 -11.734 1.00 49.03 246 MET A O 1
ATOM 1930 N N . ASP A 1 247 ? -0.063 12.113 -12.033 1.00 48.56 247 ASP A N 1
ATOM 1931 C CA . ASP A 1 247 ? -0.269 11.892 -13.477 1.00 48.56 247 ASP A CA 1
ATOM 1932 C C . ASP A 1 247 ? 0.714 12.732 -14.327 1.00 48.56 247 ASP A C 1
ATOM 1934 O O . ASP A 1 247 ? 0.689 12.738 -15.560 1.00 48.56 247 ASP A O 1
ATOM 1938 N N . ASP A 1 248 ? 1.599 13.478 -13.658 1.00 51.81 248 ASP A N 1
ATOM 1939 C CA . ASP A 1 248 ? 2.611 14.302 -14.291 1.00 51.81 248 ASP A CA 1
ATOM 1940 C C . ASP A 1 248 ? 3.878 13.474 -14.531 1.00 51.81 248 ASP A C 1
ATOM 1942 O O . ASP A 1 248 ? 4.738 13.310 -13.664 1.00 51.81 248 ASP A O 1
ATOM 1946 N N . THR A 1 249 ? 4.031 13.001 -15.769 1.00 58.91 249 THR A N 1
ATOM 1947 C CA . THR A 1 249 ? 5.279 12.398 -16.280 1.00 58.91 249 THR A CA 1
ATOM 1948 C C . THR A 1 249 ? 6.517 13.291 -16.097 1.00 58.91 249 THR A C 1
ATOM 1950 O O . THR A 1 249 ? 7.630 12.852 -16.376 1.00 58.91 249 THR A O 1
ATOM 1953 N N . SER A 1 250 ? 6.387 14.535 -15.619 1.00 62.78 250 SER A N 1
ATOM 1954 C CA . SER A 1 250 ? 7.507 15.428 -15.309 1.00 62.78 250 SER A CA 1
ATOM 1955 C C . SER A 1 250 ? 8.571 14.807 -14.405 1.00 62.78 250 SER A C 1
ATOM 1957 O O . SER A 1 250 ? 9.753 15.067 -14.640 1.00 62.78 250 SER A O 1
ATOM 1959 N N . GLU A 1 251 ? 8.215 13.981 -13.415 1.00 60.78 251 GLU A N 1
ATOM 1960 C CA . GLU A 1 251 ? 9.223 13.288 -12.595 1.00 60.78 251 GLU A CA 1
ATOM 1961 C C . GLU A 1 251 ? 9.965 12.203 -13.383 1.00 60.78 251 GLU A C 1
ATOM 1963 O O . GLU A 1 251 ? 11.194 12.136 -13.323 1.00 60.78 251 GLU A O 1
ATOM 1968 N N . GLU A 1 252 ? 9.259 11.411 -14.191 1.00 67.81 252 GLU A N 1
ATOM 1969 C CA . GLU A 1 252 ? 9.872 10.420 -15.085 1.00 67.81 252 GLU A CA 1
ATOM 1970 C C . GLU A 1 252 ? 10.781 11.098 -16.121 1.00 67.81 252 GLU A C 1
ATOM 1972 O O . GLU A 1 252 ? 11.911 10.665 -16.357 1.00 67.81 252 GLU A O 1
ATOM 1977 N N . ILE A 1 253 ? 10.334 12.223 -16.684 1.00 75.62 253 ILE A N 1
ATOM 1978 C CA . ILE A 1 253 ? 11.089 13.061 -17.619 1.00 75.62 253 ILE A CA 1
ATOM 1979 C C . ILE A 1 253 ? 12.328 13.651 -16.935 1.00 75.62 253 ILE A C 1
ATOM 1981 O O . ILE A 1 253 ? 13.411 13.673 -17.530 1.00 75.62 253 ILE A O 1
ATOM 1985 N N . ALA A 1 254 ? 12.204 14.131 -15.696 1.00 73.12 254 ALA A N 1
ATOM 1986 C CA . ALA A 1 254 ? 13.328 14.643 -14.918 1.00 73.12 254 ALA A CA 1
ATOM 1987 C C . ALA A 1 254 ? 14.334 13.527 -14.596 1.00 73.12 254 ALA A C 1
ATOM 1989 O O . ALA A 1 254 ? 15.539 13.727 -14.764 1.00 73.12 254 ALA A O 1
ATOM 1990 N N . GLY A 1 255 ? 13.851 12.338 -14.226 1.00 75.50 255 GLY A N 1
ATOM 1991 C CA . GLY A 1 255 ? 14.664 11.146 -13.995 1.00 75.50 255 GLY A CA 1
ATOM 1992 C C . GLY A 1 255 ? 15.420 10.706 -15.250 1.00 75.50 255 GLY A C 1
ATOM 1993 O O . GLY A 1 255 ? 16.642 10.538 -15.210 1.00 75.50 255 GLY A O 1
ATOM 1994 N N . GLN A 1 256 ? 14.734 10.615 -16.394 1.00 83.50 256 GLN A N 1
ATOM 1995 C CA . GLN A 1 256 ? 15.365 10.334 -17.685 1.00 83.50 256 GLN A CA 1
ATOM 1996 C C . GLN A 1 256 ? 16.406 11.395 -18.054 1.00 83.50 256 GLN A C 1
ATOM 1998 O O . GLN A 1 256 ? 17.496 11.059 -18.527 1.00 83.50 256 GLN A O 1
ATOM 2003 N N . ARG A 1 257 ? 16.114 12.681 -17.816 1.00 85.06 257 ARG A N 1
ATOM 2004 C CA . ARG A 1 257 ? 17.055 13.775 -18.089 1.00 85.06 257 ARG A CA 1
ATOM 2005 C C . ARG A 1 257 ? 18.314 13.656 -17.234 1.00 85.06 257 ARG A C 1
ATOM 2007 O O . ARG A 1 257 ? 19.407 13.731 -17.790 1.00 85.06 257 ARG A O 1
ATOM 2014 N N . ALA A 1 258 ? 18.169 13.416 -15.934 1.00 83.75 258 ALA A N 1
ATOM 2015 C CA . ALA A 1 258 ? 19.294 13.251 -15.019 1.00 83.75 258 ALA A CA 1
ATOM 2016 C C . ALA A 1 258 ? 20.156 12.030 -15.380 1.00 83.75 258 ALA A C 1
ATOM 2018 O O . ALA A 1 258 ? 21.386 12.114 -15.385 1.00 83.75 258 ALA A O 1
ATOM 2019 N N . LEU A 1 259 ? 19.531 10.904 -15.747 1.00 83.81 259 LEU A N 1
ATOM 2020 C CA . LEU A 1 259 ? 20.249 9.708 -16.193 1.00 83.81 259 LEU A CA 1
ATOM 2021 C C . LEU A 1 259 ? 21.028 9.966 -17.490 1.00 83.81 259 LEU A C 1
ATOM 2023 O O . LEU A 1 259 ? 22.202 9.606 -17.592 1.00 83.81 259 LEU A O 1
ATOM 2027 N N . ARG A 1 260 ? 20.402 10.646 -18.460 1.00 86.25 260 ARG A N 1
ATOM 2028 C CA . ARG A 1 260 ? 21.051 11.049 -19.713 1.00 86.25 260 ARG A CA 1
ATOM 2029 C C . ARG A 1 260 ? 22.241 11.972 -19.458 1.00 86.25 260 ARG A C 1
ATOM 2031 O O . ARG A 1 260 ? 23.306 11.745 -20.021 1.00 86.25 260 ARG A O 1
ATOM 2038 N N . GLU A 1 261 ? 22.083 12.993 -18.618 1.00 87.31 261 GLU A N 1
ATOM 2039 C CA . GLU A 1 261 ? 23.164 13.923 -18.258 1.00 87.31 261 GLU A CA 1
ATOM 2040 C C . GLU A 1 261 ? 24.325 13.200 -17.569 1.00 87.31 261 GLU A C 1
ATOM 2042 O O . GLU A 1 261 ? 25.484 13.428 -17.916 1.00 87.31 261 GLU A O 1
ATOM 2047 N N . LYS A 1 262 ? 24.026 12.246 -16.680 1.00 86.31 262 LYS A N 1
ATOM 2048 C CA . LYS A 1 262 ? 25.036 11.390 -16.052 1.00 86.31 262 LYS A CA 1
ATOM 2049 C C . LYS A 1 262 ? 25.815 10.577 -17.086 1.00 86.31 262 LYS A C 1
ATOM 2051 O O . LYS A 1 262 ? 27.042 10.564 -17.035 1.00 86.31 262 LYS A O 1
ATOM 2056 N N . PHE A 1 263 ? 25.134 9.934 -18.036 1.00 86.19 263 PHE A N 1
ATOM 2057 C CA . PHE A 1 263 ? 25.795 9.165 -19.095 1.00 86.19 263 PHE A CA 1
ATOM 2058 C C . PHE A 1 263 ? 26.624 10.038 -20.040 1.00 86.19 263 PHE A C 1
ATOM 2060 O O . PHE A 1 263 ? 27.696 9.610 -20.450 1.00 86.19 263 PHE A O 1
ATOM 2067 N N . LEU A 1 264 ? 26.171 11.257 -20.349 1.00 85.50 264 LEU A N 1
ATOM 2068 C CA . LEU A 1 264 ? 26.940 12.217 -21.151 1.00 85.50 264 LEU A CA 1
ATOM 2069 C C . LEU A 1 264 ? 28.178 12.751 -20.416 1.00 85.50 264 LEU A C 1
ATOM 2071 O O . LEU A 1 264 ? 29.143 13.147 -21.062 1.00 85.50 264 LEU A O 1
ATOM 2075 N N . SER A 1 265 ? 28.151 12.775 -19.081 1.00 90.25 265 SER A N 1
ATOM 2076 C CA . SER A 1 265 ? 29.282 13.213 -18.256 1.00 90.25 265 SER A CA 1
ATOM 2077 C C . SER A 1 265 ? 30.348 12.137 -18.024 1.00 90.25 265 SER A C 1
ATOM 2079 O O . SER A 1 265 ? 31.421 12.461 -17.520 1.00 90.25 265 SER A O 1
ATOM 2081 N N . ASP A 1 266 ? 30.072 10.874 -18.367 1.00 89.88 266 ASP A N 1
ATOM 2082 C CA . ASP A 1 266 ? 31.001 9.760 -18.167 1.00 89.88 266 ASP A CA 1
ATOM 2083 C C . ASP A 1 266 ? 32.076 9.747 -19.274 1.00 89.88 266 ASP A C 1
ATOM 2085 O O . ASP A 1 266 ? 31.768 9.403 -20.419 1.00 89.88 266 ASP A O 1
ATOM 2089 N N . PRO A 1 267 ? 33.349 10.078 -18.967 1.00 92.25 267 PRO A N 1
ATOM 2090 C CA . PRO A 1 267 ? 34.411 10.137 -19.971 1.00 92.25 267 PRO A CA 1
ATOM 2091 C C . PRO A 1 267 ? 34.819 8.755 -20.501 1.00 92.25 267 PRO A C 1
ATOM 2093 O O . PRO A 1 267 ? 35.548 8.671 -21.489 1.00 92.25 267 PRO A O 1
ATOM 2096 N N . HIS A 1 268 ? 34.395 7.674 -19.841 1.00 89.50 268 HIS A N 1
ATOM 2097 C CA . HIS A 1 268 ? 34.704 6.301 -20.227 1.00 89.50 268 HIS A CA 1
ATOM 2098 C C . HIS A 1 268 ? 33.581 5.644 -21.028 1.00 89.50 268 HIS A C 1
ATOM 2100 O O . HIS A 1 268 ? 33.793 4.565 -21.585 1.00 89.50 268 HIS A O 1
ATOM 2106 N N . ARG A 1 269 ? 32.406 6.276 -21.124 1.00 87.56 269 ARG A N 1
ATOM 2107 C CA . ARG A 1 269 ? 31.291 5.744 -21.904 1.00 87.56 269 ARG A CA 1
ATOM 2108 C C . ARG A 1 269 ? 31.521 5.999 -23.401 1.00 87.56 269 ARG A C 1
ATOM 2110 O O . ARG A 1 269 ? 31.643 7.154 -23.811 1.00 87.56 269 ARG A O 1
ATOM 2117 N N . PRO A 1 270 ? 31.566 4.956 -24.250 1.00 87.31 270 PRO A N 1
ATOM 2118 C CA . PRO A 1 270 ? 31.740 5.138 -25.687 1.00 87.31 270 PRO A CA 1
ATOM 2119 C C . PRO A 1 270 ? 30.591 5.935 -26.316 1.00 87.31 270 PRO A C 1
ATOM 2121 O O . PRO A 1 270 ? 29.425 5.684 -26.024 1.00 87.31 270 PRO A O 1
ATOM 2124 N N . ILE A 1 271 ? 30.928 6.856 -27.224 1.00 83.94 271 ILE A N 1
ATOM 2125 C CA . ILE A 1 271 ? 29.947 7.691 -27.946 1.00 83.94 271 ILE A CA 1
ATOM 2126 C C . ILE A 1 271 ? 29.521 7.048 -29.278 1.00 83.94 271 ILE A C 1
ATOM 2128 O O . ILE A 1 271 ? 28.379 7.195 -29.695 1.00 83.94 271 ILE A O 1
ATOM 2132 N N . TYR A 1 272 ? 30.430 6.325 -29.941 1.00 84.94 272 TYR A N 1
ATOM 2133 C CA . TYR A 1 272 ? 30.212 5.740 -31.276 1.00 84.94 272 TYR A CA 1
ATOM 2134 C C . TYR A 1 272 ? 30.055 4.217 -31.282 1.00 84.94 272 TYR A C 1
ATOM 2136 O O . TYR A 1 272 ? 29.832 3.631 -32.335 1.00 84.94 272 TYR A O 1
ATOM 2144 N N . HIS A 1 273 ? 30.221 3.566 -30.131 1.00 87.25 273 HIS A N 1
ATOM 2145 C CA . HIS A 1 273 ? 30.029 2.124 -30.023 1.00 87.25 273 HIS A CA 1
ATOM 2146 C C . HIS A 1 273 ? 28.672 1.846 -29.401 1.00 87.25 273 HIS A C 1
ATOM 2148 O O . HIS A 1 273 ? 28.168 2.641 -28.608 1.00 87.25 273 HIS A O 1
ATOM 2154 N N . PHE A 1 274 ? 28.106 0.696 -29.746 1.00 89.12 274 PHE A N 1
ATOM 2155 C CA . PHE A 1 274 ? 26.921 0.194 -29.080 1.00 89.12 274 PHE A CA 1
ATOM 2156 C C . PHE A 1 274 ? 27.160 0.106 -27.565 1.00 89.12 274 PHE A C 1
ATOM 2158 O O . PHE A 1 274 ? 28.152 -0.468 -27.111 1.00 89.12 274 PHE A O 1
ATOM 2165 N N . VAL A 1 275 ? 26.232 0.663 -26.792 1.00 87.75 275 VAL A N 1
ATOM 2166 C CA . VAL A 1 275 ? 26.179 0.532 -25.336 1.00 87.75 275 VAL A CA 1
ATOM 2167 C C . VAL A 1 275 ? 24.747 0.165 -24.987 1.00 87.75 275 VAL A C 1
ATOM 2169 O O . VAL A 1 275 ? 23.822 0.836 -25.446 1.00 87.75 275 VAL A O 1
ATOM 2172 N N . SER A 1 276 ? 24.563 -0.875 -24.171 1.00 86.19 276 SER A N 1
ATOM 2173 C CA . SER A 1 276 ? 23.228 -1.225 -23.680 1.00 86.19 276 SER A CA 1
ATOM 2174 C C . SER A 1 276 ? 22.584 -0.002 -23.005 1.00 86.19 276 SER A C 1
ATOM 2176 O O . SER A 1 276 ? 23.264 0.706 -22.245 1.00 86.19 276 SER A O 1
ATOM 2178 N N . PRO A 1 277 ? 21.303 0.294 -23.287 1.00 77.69 277 PRO A N 1
ATOM 2179 C CA . PRO A 1 277 ? 20.670 1.506 -22.795 1.00 77.69 277 PRO A CA 1
ATOM 2180 C C . PRO A 1 277 ? 20.370 1.390 -21.297 1.00 77.69 277 PRO A C 1
ATOM 2182 O O . PRO A 1 277 ? 20.380 2.398 -20.592 1.00 77.69 277 PRO A O 1
ATOM 2185 N N . GLU A 1 278 ? 20.175 0.166 -20.803 1.00 77.44 278 GLU A N 1
ATOM 2186 C CA . GLU A 1 278 ? 19.726 -0.123 -19.446 1.00 77.44 278 GLU A CA 1
ATOM 2187 C C . GLU A 1 278 ? 20.083 -1.552 -19.001 1.00 77.44 278 GLU A C 1
ATOM 2189 O O . GLU A 1 278 ? 20.682 -2.336 -19.744 1.00 77.44 278 GLU A O 1
ATOM 2194 N N . GLY A 1 279 ? 19.711 -1.873 -17.760 1.00 75.25 279 GLY A N 1
ATOM 2195 C CA . GLY A 1 279 ? 19.822 -3.213 -17.191 1.00 75.25 279 GLY A CA 1
ATOM 2196 C C . GLY A 1 279 ? 21.222 -3.603 -16.715 1.00 75.25 279 GLY A C 1
ATOM 2197 O O . GLY A 1 279 ? 22.207 -2.868 -16.840 1.00 75.25 279 GLY A O 1
ATOM 2198 N N . ARG A 1 280 ? 21.310 -4.802 -16.135 1.00 84.62 280 ARG A N 1
ATOM 2199 C CA . ARG A 1 280 ? 22.589 -5.502 -15.961 1.00 84.62 280 ARG A CA 1
ATOM 2200 C C . ARG A 1 280 ? 22.858 -6.250 -17.262 1.00 84.62 280 ARG A C 1
ATOM 2202 O O . ARG A 1 280 ? 21.925 -6.766 -17.865 1.00 84.62 280 ARG A O 1
ATOM 2209 N N . CYS A 1 281 ? 24.103 -6.259 -17.720 1.00 87.94 281 CYS A N 1
ATOM 2210 C CA . CYS A 1 281 ? 24.462 -6.881 -18.995 1.00 87.94 281 CYS A CA 1
ATOM 2211 C C . CYS A 1 281 ? 25.597 -7.888 -18.841 1.00 87.94 281 CYS A C 1
ATOM 2213 O O . CYS A 1 281 ? 26.363 -8.052 -19.767 1.00 87.94 281 CYS A O 1
ATOM 2215 N N . TYR A 1 282 ? 25.771 -8.537 -17.686 1.00 81.19 282 TYR A N 1
ATOM 2216 C CA . TYR A 1 282 ? 26.911 -9.440 -17.457 1.00 81.19 282 TYR A CA 1
ATOM 2217 C C . TYR A 1 282 ? 26.809 -10.706 -18.336 1.00 81.19 282 TYR A C 1
ATOM 2219 O O . TYR A 1 282 ? 25.712 -11.261 -18.413 1.00 81.19 282 TYR A O 1
ATOM 2227 N N . PRO A 1 283 ? 27.890 -11.213 -18.966 1.00 85.62 283 PRO A N 1
ATOM 2228 C CA . PRO A 1 283 ? 29.296 -10.780 -18.911 1.00 85.62 283 PRO A CA 1
ATOM 2229 C C . PRO A 1 283 ? 29.687 -9.689 -19.929 1.00 85.62 283 PRO A C 1
ATOM 2231 O O . PRO A 1 283 ? 30.870 -9.445 -20.136 1.00 85.62 283 PRO A O 1
ATOM 2234 N N . PHE A 1 284 ? 28.709 -8.985 -20.494 1.00 80.12 284 PHE A N 1
ATOM 2235 C CA . PHE A 1 284 ? 28.822 -7.925 -21.505 1.00 80.12 284 PHE A CA 1
ATOM 2236 C C . PHE A 1 284 ? 29.164 -8.449 -22.899 1.00 80.12 284 PHE A C 1
ATOM 2238 O O . PHE A 1 284 ? 29.785 -7.748 -23.698 1.00 80.12 284 PHE A O 1
ATOM 2245 N N . ASP A 1 285 ? 28.712 -9.670 -23.193 1.00 82.31 285 ASP A N 1
ATOM 2246 C CA . ASP A 1 285 ? 28.950 -10.304 -24.481 1.00 82.31 285 ASP A CA 1
ATOM 2247 C C . ASP A 1 285 ? 27.966 -9.803 -25.555 1.00 82.31 285 ASP A C 1
ATOM 2249 O O . ASP A 1 285 ? 26.743 -9.791 -25.346 1.00 82.31 285 ASP A O 1
ATOM 2253 N N . PRO A 1 286 ? 28.479 -9.401 -26.734 1.00 85.38 286 PRO A N 1
ATOM 2254 C CA . PRO A 1 286 ? 27.689 -9.363 -27.950 1.00 85.38 286 PRO A CA 1
ATOM 2255 C C . PRO A 1 286 ? 27.490 -10.799 -28.445 1.00 85.38 286 PRO A C 1
ATOM 2257 O O . PRO A 1 286 ? 28.447 -11.506 -28.767 1.00 85.38 286 PRO A O 1
ATOM 2260 N N . ASN A 1 287 ? 26.240 -11.224 -28.553 1.00 86.50 287 ASN A N 1
ATOM 2261 C CA . ASN A 1 287 ? 25.875 -12.564 -28.983 1.00 86.50 287 ASN A CA 1
ATOM 2262 C C . ASN A 1 287 ? 25.150 -12.471 -30.314 1.00 86.50 287 ASN A C 1
ATOM 2264 O O . ASN A 1 287 ? 24.016 -12.032 -30.373 1.00 86.50 287 ASN A O 1
ATOM 2268 N N . GLY A 1 288 ? 25.813 -12.855 -31.401 1.00 89.56 288 GLY A N 1
ATOM 2269 C CA . GLY A 1 288 ? 25.222 -12.788 -32.733 1.00 89.56 288 GLY A CA 1
ATOM 2270 C C . GLY A 1 288 ? 25.181 -11.373 -33.311 1.00 89.56 288 GLY A C 1
ATOM 2271 O O . GLY A 1 288 ? 24.279 -10.578 -33.048 1.00 89.56 288 GLY A O 1
ATOM 2272 N N . ALA A 1 289 ? 26.154 -11.093 -34.174 1.00 93.50 289 ALA A N 1
ATOM 2273 C CA . ALA A 1 289 ? 26.235 -9.871 -34.960 1.00 93.50 289 ALA A CA 1
ATOM 2274 C C . ALA A 1 289 ? 26.239 -10.238 -36.448 1.00 93.50 289 ALA A C 1
ATOM 2276 O O . ALA A 1 289 ? 27.194 -10.840 -36.940 1.00 93.50 289 ALA A O 1
ATOM 2277 N N . ILE A 1 290 ? 25.167 -9.897 -37.164 1.00 96.00 290 ILE A N 1
ATOM 2278 C CA . ILE A 1 290 ? 24.993 -10.258 -38.577 1.00 96.00 290 ILE A CA 1
ATOM 2279 C C . ILE A 1 290 ? 24.512 -9.072 -39.398 1.00 96.00 290 ILE A C 1
ATOM 2281 O O . ILE A 1 290 ? 23.827 -8.189 -38.890 1.00 96.00 290 ILE A O 1
ATOM 2285 N N . TYR A 1 291 ? 24.823 -9.082 -40.691 1.00 96.69 291 TYR A N 1
ATOM 2286 C CA . TYR A 1 291 ? 24.139 -8.238 -41.662 1.00 96.69 291 TYR A CA 1
ATOM 2287 C C . TYR A 1 291 ? 23.085 -9.074 -42.382 1.00 96.69 291 TYR A C 1
ATOM 2289 O O . TYR A 1 291 ? 23.414 -10.079 -43.014 1.00 96.69 291 TYR A O 1
ATOM 2297 N N . TRP A 1 292 ? 21.820 -8.682 -42.269 1.00 96.44 292 TRP A N 1
ATOM 2298 C CA . TRP A 1 292 ? 20.703 -9.414 -42.847 1.00 96.44 292 TRP A CA 1
ATOM 2299 C C . TRP A 1 292 ? 19.589 -8.458 -43.270 1.00 96.44 292 TRP A C 1
ATOM 2301 O O . TRP A 1 292 ? 19.285 -7.488 -42.581 1.00 96.44 292 TRP A O 1
ATOM 2311 N N . ASN A 1 293 ? 19.011 -8.717 -44.444 1.00 94.88 293 ASN A N 1
ATOM 2312 C CA . ASN A 1 293 ? 17.903 -7.950 -45.018 1.00 94.88 293 ASN A CA 1
ATOM 2313 C C . ASN A 1 293 ? 18.090 -6.414 -44.977 1.00 94.88 293 ASN A C 1
ATOM 2315 O O . ASN A 1 293 ? 17.192 -5.661 -44.603 1.00 94.88 293 ASN A O 1
ATOM 2319 N N . GLY A 1 294 ? 19.291 -5.950 -45.339 1.00 96.25 294 GLY A N 1
ATOM 2320 C CA . GLY A 1 294 ? 19.611 -4.524 -45.430 1.00 96.25 294 GLY A CA 1
ATOM 2321 C C . GLY A 1 294 ? 20.101 -3.872 -44.132 1.00 96.25 294 GLY A C 1
ATOM 2322 O O . GLY A 1 294 ? 20.440 -2.690 -44.164 1.00 96.25 294 GLY A O 1
ATOM 2323 N N . LYS A 1 295 ? 20.163 -4.599 -43.006 1.00 97.75 295 LYS A N 1
ATOM 2324 C CA . LYS A 1 295 ? 20.507 -4.039 -41.688 1.00 97.75 295 LYS A CA 1
ATOM 2325 C C . LYS A 1 295 ? 21.556 -4.866 -40.960 1.00 97.75 295 LYS A C 1
ATOM 2327 O O . LYS A 1 295 ? 21.641 -6.079 -41.126 1.00 97.75 295 LYS A O 1
ATOM 2332 N N . TYR A 1 296 ? 22.322 -4.209 -40.101 1.00 97.31 296 TYR A N 1
ATOM 2333 C CA . TYR A 1 296 ? 23.083 -4.863 -39.047 1.00 97.31 296 TYR A CA 1
ATOM 2334 C C . TYR A 1 296 ? 22.136 -5.226 -37.909 1.00 97.31 296 TYR A C 1
ATOM 2336 O O . TYR A 1 296 ? 21.351 -4.392 -37.467 1.00 97.31 296 TYR A O 1
ATOM 2344 N N . HIS A 1 297 ? 22.213 -6.458 -37.435 1.00 96.38 297 HIS A N 1
ATOM 2345 C CA . HIS A 1 297 ? 21.504 -6.961 -36.269 1.00 96.38 297 HIS A CA 1
ATOM 2346 C C . HIS A 1 297 ? 22.544 -7.358 -35.229 1.00 96.38 297 HIS A C 1
ATOM 2348 O O . HIS A 1 297 ? 23.489 -8.079 -35.547 1.00 96.38 297 HIS A O 1
ATOM 2354 N N . LEU A 1 298 ? 22.356 -6.883 -34.004 1.00 95.06 298 LEU A N 1
ATOM 2355 C CA . LEU A 1 298 ? 23.163 -7.224 -32.846 1.00 95.06 298 LEU A CA 1
ATOM 2356 C C . LEU A 1 298 ? 22.234 -7.793 -31.781 1.00 95.06 298 LEU A C 1
ATOM 2358 O O . LEU A 1 298 ? 21.305 -7.102 -31.351 1.00 95.06 298 LEU A O 1
ATOM 2362 N N . CYS A 1 299 ? 22.488 -9.029 -31.361 1.00 94.56 299 CYS A N 1
ATOM 2363 C CA . CYS A 1 299 ? 21.966 -9.516 -30.094 1.00 94.56 299 CYS A CA 1
ATOM 2364 C C . CYS A 1 299 ? 23.063 -9.432 -29.019 1.00 94.56 299 CYS A C 1
ATOM 2366 O O . CYS A 1 299 ? 24.259 -9.375 -29.315 1.00 94.56 299 CYS A O 1
ATOM 2368 N N . TYR A 1 300 ? 22.660 -9.270 -27.766 1.00 92.75 300 TYR A N 1
ATOM 2369 C CA . TYR A 1 300 ? 23.569 -9.044 -26.640 1.00 92.75 300 TYR A CA 1
ATOM 2370 C C . TYR A 1 300 ? 22.902 -9.495 -25.348 1.00 92.75 300 TYR A C 1
ATOM 2372 O O . TYR A 1 300 ? 21.675 -9.481 -25.246 1.00 92.75 300 TYR A O 1
ATOM 2380 N N . ILE A 1 301 ? 23.695 -9.880 -24.353 1.00 92.50 301 ILE A N 1
ATOM 2381 C CA . ILE A 1 301 ? 23.137 -10.348 -23.083 1.00 92.50 301 ILE 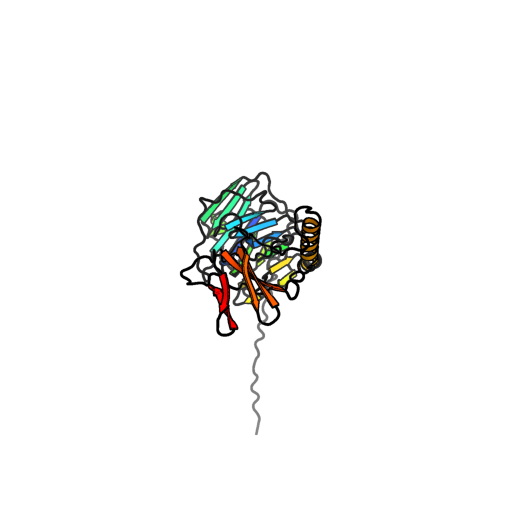A CA 1
ATOM 2382 C C . ILE A 1 301 ? 22.694 -9.163 -22.224 1.00 92.50 301 ILE A C 1
ATOM 2384 O O . ILE A 1 301 ? 23.470 -8.245 -21.953 1.00 92.50 301 ILE A O 1
ATOM 2388 N N . PHE A 1 302 ? 21.461 -9.232 -21.731 1.00 92.12 302 PHE A N 1
ATOM 2389 C CA . PHE A 1 302 ? 20.964 -8.378 -20.658 1.00 92.12 302 PHE A CA 1
ATOM 2390 C C . PHE A 1 302 ? 20.175 -9.201 -19.635 1.00 92.12 302 PHE A C 1
ATOM 2392 O O . PHE A 1 302 ? 19.819 -10.354 -19.882 1.00 92.12 302 PHE A O 1
ATOM 2399 N N . GLN A 1 303 ? 19.949 -8.621 -18.459 1.00 91.50 303 GLN A N 1
ATOM 2400 C CA . GLN A 1 303 ? 19.159 -9.221 -17.395 1.00 91.50 303 GLN A CA 1
ATOM 2401 C C . GLN A 1 303 ? 17.978 -8.340 -17.006 1.00 91.50 303 GLN A C 1
ATOM 2403 O O . GLN A 1 303 ? 18.153 -7.152 -16.716 1.00 91.50 303 GLN A O 1
ATOM 2408 N N . ASP A 1 304 ? 16.817 -8.975 -16.906 1.00 87.94 304 ASP A N 1
ATOM 2409 C CA . ASP A 1 304 ? 15.617 -8.450 -16.263 1.00 87.94 304 ASP A CA 1
ATOM 2410 C C . ASP A 1 304 ? 14.978 -9.525 -15.362 1.00 87.94 304 ASP A C 1
ATOM 2412 O O . ASP A 1 304 ? 15.636 -10.493 -14.971 1.00 87.94 304 ASP A O 1
ATOM 2416 N N . GLU A 1 305 ? 13.713 -9.341 -14.987 1.00 86.94 305 GLU A N 1
ATOM 2417 C CA . GLU A 1 305 ? 12.936 -10.268 -14.151 1.00 86.94 305 GLU A CA 1
ATOM 2418 C C . GLU A 1 305 ? 12.846 -11.701 -14.701 1.00 86.94 305 GLU A C 1
ATOM 2420 O O . GLU A 1 305 ? 12.636 -12.639 -13.935 1.00 86.94 305 GLU A O 1
ATOM 2425 N N . ARG A 1 306 ? 13.080 -11.893 -16.003 1.00 87.81 306 ARG A N 1
ATOM 2426 C CA . ARG A 1 306 ? 13.106 -13.202 -16.671 1.00 87.81 306 ARG A CA 1
ATOM 2427 C C . ARG A 1 306 ? 14.467 -13.896 -16.574 1.00 87.81 306 ARG A C 1
ATOM 2429 O O . ARG A 1 306 ? 14.605 -15.035 -17.006 1.00 87.81 306 ARG A O 1
ATOM 2436 N N . GLY A 1 307 ? 15.483 -13.232 -16.021 1.00 89.19 307 GLY A N 1
ATOM 2437 C CA . GLY A 1 307 ? 16.850 -13.742 -15.933 1.00 89.19 307 GLY A CA 1
ATOM 2438 C C . GLY A 1 307 ? 17.718 -13.308 -17.115 1.00 89.19 307 GLY A C 1
ATOM 2439 O O . GLY A 1 307 ? 17.638 -12.169 -17.568 1.00 89.19 307 GLY A O 1
ATOM 2440 N N . HIS A 1 308 ? 18.603 -14.192 -17.586 1.00 92.00 308 HIS A N 1
ATOM 2441 C CA . HIS A 1 308 ? 19.499 -13.896 -18.711 1.00 92.00 308 HIS A CA 1
ATOM 2442 C C . HIS A 1 308 ? 18.740 -13.959 -20.038 1.00 92.00 308 HIS A C 1
ATOM 2444 O O . HIS A 1 308 ? 18.226 -15.012 -20.406 1.00 92.00 308 HIS A O 1
ATOM 2450 N N . CYS A 1 309 ? 18.707 -12.845 -20.761 1.00 91.62 309 CYS A N 1
ATOM 2451 C CA . CYS A 1 309 ? 17.998 -12.696 -22.026 1.00 91.62 309 CYS A CA 1
ATOM 2452 C C . CYS A 1 309 ? 18.935 -12.163 -23.115 1.00 91.62 309 CYS A C 1
ATOM 2454 O O . CYS A 1 309 ? 19.958 -11.535 -22.832 1.00 91.62 309 CYS A O 1
ATOM 2456 N N . TRP A 1 310 ? 18.553 -12.360 -24.373 1.00 92.81 310 TRP A N 1
ATOM 2457 C CA . TRP A 1 310 ? 19.170 -11.701 -25.517 1.00 92.81 310 TRP A CA 1
ATOM 2458 C C . TRP A 1 310 ? 18.361 -10.490 -25.939 1.00 92.81 310 TRP A C 1
ATOM 2460 O O . TRP A 1 310 ? 17.274 -10.610 -26.502 1.00 92.81 310 TRP A O 1
ATOM 2470 N N . GLY A 1 311 ? 18.920 -9.309 -25.707 1.00 93.00 311 GLY A N 1
ATOM 2471 C CA . GLY A 1 311 ? 18.420 -8.069 -26.274 1.00 93.00 311 GLY A CA 1
ATOM 2472 C C . GLY A 1 311 ? 18.648 -8.075 -27.778 1.00 93.00 311 GLY A C 1
ATOM 2473 O O . GLY A 1 311 ? 19.552 -8.751 -28.266 1.00 93.00 311 GLY A O 1
ATOM 2474 N N . HIS A 1 312 ? 17.835 -7.326 -28.519 1.00 94.12 312 HIS A N 1
ATOM 2475 C CA . HIS A 1 312 ? 17.963 -7.216 -29.968 1.00 94.12 312 HIS A CA 1
ATOM 2476 C C . HIS A 1 312 ? 17.939 -5.752 -30.393 1.00 94.12 312 HIS A C 1
ATOM 2478 O O . HIS A 1 312 ? 16.981 -5.021 -30.143 1.00 94.12 312 HIS A O 1
ATOM 2484 N N . ALA A 1 313 ? 18.999 -5.334 -31.078 1.00 95.56 313 ALA A N 1
ATOM 2485 C CA . ALA A 1 313 ? 19.079 -4.039 -31.728 1.00 95.56 313 ALA A CA 1
ATOM 2486 C C . ALA A 1 313 ? 19.421 -4.206 -33.212 1.00 95.56 313 ALA A C 1
ATOM 2488 O O . ALA A 1 313 ? 20.157 -5.114 -33.603 1.00 95.56 313 ALA A O 1
ATOM 2489 N N . SER A 1 314 ? 18.902 -3.315 -34.057 1.00 96.44 314 SER A N 1
ATOM 2490 C CA . SER A 1 314 ? 19.306 -3.241 -35.464 1.00 96.44 314 SER A CA 1
ATOM 2491 C C . SER A 1 314 ? 19.748 -1.842 -35.856 1.00 96.44 314 SER A C 1
ATOM 2493 O O . SER A 1 314 ? 19.153 -0.870 -35.393 1.00 96.44 314 SER A O 1
ATOM 2495 N N . SER A 1 315 ? 20.692 -1.736 -36.780 1.00 96.56 315 SER A N 1
ATOM 2496 C CA . SER A 1 315 ? 21.187 -0.468 -37.305 1.00 96.56 315 SER A CA 1
ATOM 2497 C C . SER A 1 315 ? 21.443 -0.550 -38.808 1.00 96.56 315 SER A C 1
ATOM 2499 O O . SER A 1 315 ? 21.780 -1.608 -39.332 1.00 96.56 315 SER A O 1
ATOM 2501 N N . GLU A 1 316 ? 21.285 0.565 -39.513 1.00 97.12 316 GLU A N 1
ATOM 2502 C CA . GLU A 1 316 ? 21.675 0.682 -40.925 1.00 97.12 316 GLU A CA 1
ATOM 2503 C C . GLU A 1 316 ? 23.141 1.121 -41.075 1.00 97.12 316 GLU A C 1
ATOM 2505 O O . GLU A 1 316 ? 23.768 0.829 -42.091 1.00 97.12 316 GLU A O 1
ATOM 2510 N N . ASP A 1 317 ? 23.713 1.761 -40.049 1.00 94.62 317 ASP A N 1
ATOM 2511 C CA . ASP A 1 317 ? 25.018 2.432 -40.107 1.00 94.62 317 ASP A CA 1
ATOM 2512 C C . ASP A 1 317 ? 25.938 2.159 -38.901 1.00 94.62 317 ASP A C 1
ATOM 2514 O O . ASP A 1 317 ? 27.024 2.727 -38.821 1.00 94.62 317 ASP A O 1
ATOM 2518 N N . LEU A 1 318 ? 25.521 1.281 -37.981 1.00 93.06 318 LEU A N 1
ATOM 2519 C CA . LEU A 1 318 ? 26.176 0.948 -36.706 1.00 93.06 318 LEU A CA 1
ATOM 2520 C C . LEU A 1 318 ? 26.277 2.109 -35.701 1.00 93.06 318 LEU A C 1
ATOM 2522 O O . LEU A 1 318 ? 26.866 1.944 -34.631 1.00 93.06 318 LEU A O 1
ATOM 2526 N N . LEU A 1 319 ? 25.662 3.254 -36.001 1.00 91.25 319 LEU A N 1
ATOM 2527 C CA . LEU A 1 319 ? 25.639 4.440 -35.146 1.00 91.25 319 LEU A CA 1
ATOM 2528 C C . LEU A 1 319 ? 24.244 4.668 -34.564 1.00 91.25 319 LEU A C 1
ATOM 2530 O O . LEU A 1 319 ? 24.095 4.896 -33.364 1.00 91.25 319 LEU A O 1
ATOM 2534 N N . HIS A 1 320 ? 23.214 4.556 -35.401 1.00 91.00 320 HIS A N 1
ATOM 2535 C CA . HIS A 1 320 ? 21.823 4.733 -35.014 1.00 91.00 320 HIS A CA 1
ATOM 2536 C C . HIS A 1 320 ? 21.160 3.371 -34.843 1.00 91.00 320 HIS A C 1
ATOM 2538 O O . HIS A 1 320 ? 20.989 2.613 -35.801 1.00 91.00 320 HIS A O 1
ATOM 2544 N N . TRP A 1 321 ? 20.781 3.055 -33.609 1.00 92.94 321 TRP A N 1
ATOM 2545 C CA . TRP A 1 321 ? 20.233 1.754 -33.246 1.00 92.94 321 TRP A CA 1
ATOM 2546 C C . TRP A 1 321 ? 18.732 1.847 -32.986 1.00 92.94 321 TRP A C 1
ATOM 2548 O O . TRP A 1 321 ? 18.258 2.731 -32.274 1.00 92.94 321 TRP A O 1
ATOM 2558 N N . ARG A 1 322 ? 17.980 0.903 -33.554 1.00 94.44 322 ARG A N 1
ATOM 2559 C CA . ARG A 1 322 ? 16.580 0.643 -33.223 1.00 94.44 322 ARG A CA 1
ATOM 2560 C C . ARG A 1 322 ? 16.515 -0.554 -32.287 1.00 94.44 322 ARG A C 1
ATOM 2562 O O . ARG A 1 322 ? 16.990 -1.630 -32.647 1.00 94.44 322 ARG A O 1
ATOM 2569 N N . TRP A 1 323 ? 15.901 -0.349 -31.132 1.00 92.62 323 TRP A N 1
ATOM 2570 C CA . TRP A 1 323 ? 15.636 -1.383 -30.137 1.00 92.62 323 TRP A CA 1
ATOM 2571 C C . TRP A 1 323 ? 14.415 -2.214 -30.534 1.00 92.62 323 TRP A C 1
ATOM 2573 O O . TRP A 1 323 ? 13.429 -1.666 -31.036 1.00 92.62 323 TRP A O 1
ATOM 2583 N N . HIS A 1 324 ? 14.486 -3.523 -30.314 1.00 92.81 324 HIS A N 1
ATOM 2584 C CA . HIS A 1 324 ? 13.396 -4.468 -30.554 1.00 92.81 324 HIS A CA 1
ATOM 2585 C C . HIS A 1 324 ? 13.086 -5.249 -29.281 1.00 92.81 324 HIS A C 1
ATOM 2587 O O . HIS A 1 324 ? 13.822 -5.185 -28.295 1.00 92.81 324 HIS A O 1
ATOM 2593 N N . THR A 1 325 ? 11.995 -6.012 -29.314 1.00 91.38 325 THR A N 1
ATOM 2594 C CA . THR A 1 325 ? 11.734 -7.027 -28.293 1.00 91.38 325 THR A CA 1
ATOM 2595 C C . THR A 1 325 ? 12.917 -7.994 -28.203 1.00 91.38 325 THR A C 1
ATOM 2597 O O . THR A 1 325 ? 13.519 -8.287 -29.241 1.00 91.38 325 THR A O 1
ATOM 2600 N N . PRO A 1 326 ? 13.247 -8.508 -27.005 1.00 91.38 326 PRO A N 1
ATOM 2601 C CA . PRO A 1 326 ? 14.317 -9.485 -26.840 1.00 91.38 326 PRO A CA 1
ATOM 2602 C C . PRO A 1 326 ? 14.195 -10.644 -27.839 1.00 91.38 326 PRO A C 1
ATOM 2604 O O . PRO A 1 326 ? 13.099 -11.159 -28.057 1.00 91.38 326 PRO A O 1
ATOM 2607 N N . ALA A 1 327 ? 15.316 -11.029 -28.450 1.00 92.25 327 ALA A N 1
ATOM 2608 C CA . ALA A 1 327 ? 15.372 -12.101 -29.440 1.00 92.25 327 ALA A CA 1
ATOM 2609 C C . ALA A 1 327 ? 15.153 -13.479 -28.807 1.00 92.25 327 ALA A C 1
ATOM 2611 O O . ALA A 1 327 ? 14.469 -14.312 -29.393 1.00 92.25 327 ALA A O 1
ATOM 2612 N N . LEU A 1 328 ? 15.726 -13.704 -27.620 1.00 91.62 328 LEU A N 1
ATOM 2613 C CA . LEU A 1 328 ? 15.581 -14.932 -26.837 1.00 91.62 328 LEU A CA 1
ATOM 2614 C C . LEU A 1 328 ? 15.448 -14.578 -25.355 1.00 91.62 328 LEU A C 1
ATOM 2616 O O . LEU A 1 328 ? 16.151 -13.700 -24.854 1.00 91.62 328 LEU A O 1
ATOM 2620 N N . TYR A 1 329 ? 14.558 -15.263 -24.652 1.00 92.44 329 TYR A N 1
ATOM 2621 C CA . TYR A 1 329 ? 14.365 -15.138 -23.210 1.00 92.44 329 TYR A CA 1
ATOM 2622 C C . TYR A 1 329 ? 13.661 -16.397 -22.685 1.00 92.44 329 TYR A C 1
ATOM 2624 O O . TYR A 1 329 ? 12.916 -17.011 -23.449 1.00 92.44 329 TYR A O 1
ATOM 2632 N N . PRO A 1 330 ? 13.857 -16.774 -21.410 1.00 90.94 330 PRO A N 1
ATOM 2633 C CA . PRO A 1 330 ? 13.139 -17.894 -20.807 1.00 90.94 330 PRO A CA 1
ATOM 2634 C C . PRO A 1 330 ? 11.636 -17.619 -20.756 1.00 90.94 330 PRO A C 1
ATOM 2636 O O . PRO A 1 330 ? 11.202 -16.621 -20.168 1.00 90.94 330 PRO A O 1
ATOM 2639 N N . ALA A 1 331 ? 10.831 -18.491 -21.355 1.00 87.06 331 ALA A N 1
ATOM 2640 C CA . ALA A 1 331 ? 9.385 -18.472 -21.203 1.00 87.06 331 ALA A CA 1
ATOM 2641 C C . ALA A 1 331 ? 8.943 -19.362 -20.024 1.00 87.06 331 ALA A C 1
ATOM 2643 O O . ALA A 1 331 ? 9.638 -20.311 -19.644 1.00 87.06 331 ALA A O 1
ATOM 2644 N N . PRO A 1 332 ? 7.767 -19.097 -19.424 1.00 84.44 332 PRO A N 1
ATOM 2645 C CA . PRO A 1 332 ? 7.211 -19.973 -18.400 1.00 84.44 332 PRO A CA 1
ATOM 2646 C C . PRO A 1 332 ? 7.075 -21.419 -18.901 1.00 84.44 332 PRO A C 1
ATOM 2648 O O . PRO A 1 332 ? 6.348 -21.686 -19.855 1.00 84.44 332 PRO A O 1
ATOM 2651 N N . GLY A 1 333 ? 7.746 -22.352 -18.222 1.00 85.12 333 GLY A N 1
ATOM 2652 C CA . GLY A 1 333 ? 7.742 -23.777 -18.570 1.00 85.12 333 GLY A CA 1
ATOM 2653 C C . GLY A 1 333 ? 8.927 -24.240 -19.421 1.00 85.12 333 GLY A C 1
ATOM 2654 O O . GLY A 1 333 ? 9.045 -25.445 -19.654 1.00 85.12 333 GLY A O 1
ATOM 2655 N N . ASP A 1 334 ? 9.815 -23.334 -19.833 1.00 87.00 334 ASP A N 1
ATOM 2656 C CA . ASP A 1 334 ? 11.061 -23.710 -20.496 1.00 87.00 334 ASP A CA 1
ATOM 2657 C C . ASP A 1 334 ? 12.006 -24.450 -19.541 1.00 87.00 334 ASP A C 1
ATOM 2659 O O . ASP A 1 334 ? 12.030 -24.224 -18.328 1.00 87.00 334 ASP A O 1
ATOM 2663 N N . VAL A 1 335 ? 12.802 -25.359 -20.110 1.00 87.50 335 VAL A N 1
ATOM 2664 C CA . VAL A 1 335 ? 13.846 -26.088 -19.371 1.00 87.50 335 VAL A CA 1
ATOM 2665 C C . VAL A 1 335 ? 15.017 -25.158 -19.043 1.00 87.50 335 VAL A C 1
ATOM 2667 O O . VAL A 1 335 ? 15.648 -25.294 -17.994 1.00 87.50 335 VAL A O 1
ATOM 2670 N N . ASP A 1 336 ? 15.289 -24.207 -19.937 1.00 85.31 336 ASP A N 1
ATOM 2671 C CA . ASP A 1 336 ? 16.341 -23.216 -19.778 1.00 85.31 336 ASP A CA 1
ATOM 2672 C C . ASP A 1 336 ? 15.841 -22.036 -18.946 1.00 85.31 336 ASP A C 1
ATOM 2674 O O . ASP A 1 336 ? 14.871 -21.366 -19.286 1.00 85.31 336 ASP A O 1
ATOM 2678 N N . THR A 1 337 ? 16.550 -21.736 -17.860 1.00 87.06 337 THR A N 1
ATOM 2679 C CA . THR A 1 337 ? 16.234 -20.617 -16.957 1.00 87.06 337 THR A CA 1
ATOM 2680 C C . THR A 1 337 ? 17.013 -19.342 -17.302 1.00 87.06 337 THR A C 1
ATOM 2682 O O . THR A 1 337 ? 17.079 -18.410 -16.500 1.00 87.06 337 THR A O 1
ATOM 2685 N N . GLY A 1 338 ? 17.687 -19.318 -18.455 1.00 89.88 338 GLY A N 1
ATOM 2686 C CA . GLY A 1 338 ? 18.493 -18.192 -18.918 1.00 89.88 338 GLY A CA 1
ATOM 2687 C C . GLY A 1 338 ? 19.245 -18.489 -20.214 1.00 89.88 338 GLY A C 1
ATOM 2688 O O . GLY A 1 338 ? 19.673 -19.616 -20.450 1.00 89.88 338 GLY A O 1
ATOM 2689 N N . ILE A 1 339 ? 19.449 -17.456 -21.030 1.00 90.88 339 ILE A N 1
ATOM 2690 C CA . ILE A 1 339 ? 20.190 -17.504 -22.294 1.00 90.88 339 ILE A CA 1
ATOM 2691 C C . ILE A 1 339 ? 21.565 -16.861 -22.083 1.00 90.88 339 ILE A C 1
ATOM 2693 O O . ILE A 1 339 ? 21.718 -15.639 -22.084 1.00 90.88 339 ILE A O 1
ATOM 2697 N N . PHE A 1 340 ? 22.574 -17.698 -21.842 1.00 89.31 340 PHE A N 1
ATOM 2698 C CA . PHE A 1 340 ? 23.894 -17.258 -21.370 1.00 89.31 340 PHE A CA 1
ATOM 2699 C C . PHE A 1 340 ? 24.940 -17.073 -22.473 1.00 89.31 340 PHE A C 1
ATOM 2701 O O . PHE A 1 340 ? 25.962 -16.439 -22.233 1.00 89.31 340 PHE A O 1
ATOM 2708 N N . SER A 1 341 ? 24.742 -17.673 -23.646 1.00 88.50 341 SER A N 1
ATOM 2709 C CA . SER A 1 341 ? 25.659 -17.589 -24.786 1.00 88.50 341 SER A CA 1
ATOM 2710 C C . SER A 1 341 ? 24.967 -18.087 -26.054 1.00 88.50 341 SER A C 1
ATOM 2712 O O . SER A 1 341 ? 23.824 -18.528 -25.988 1.00 88.50 341 SER A O 1
ATOM 2714 N N . GLY A 1 342 ? 25.658 -18.003 -27.191 1.00 89.19 342 GLY A N 1
ATOM 2715 C CA . GLY A 1 342 ? 25.160 -18.416 -28.505 1.00 89.19 342 GLY A CA 1
ATOM 2716 C C . GLY A 1 342 ? 25.593 -17.467 -29.621 1.00 89.19 342 GLY A C 1
ATOM 2717 O O . GLY A 1 342 ? 26.356 -16.520 -29.390 1.00 89.19 342 GLY A O 1
ATOM 2718 N N . ASN A 1 343 ? 25.132 -17.740 -30.841 1.00 90.31 343 ASN A N 1
ATOM 2719 C CA . ASN A 1 343 ? 25.513 -16.983 -32.033 1.00 90.31 343 ASN A CA 1
ATOM 2720 C C . ASN A 1 343 ? 24.362 -16.839 -33.040 1.00 90.31 343 ASN A C 1
ATOM 2722 O O . ASN A 1 343 ? 23.448 -17.653 -33.079 1.00 90.31 343 ASN A O 1
ATOM 2726 N N . CYS A 1 344 ? 24.466 -15.841 -33.916 1.00 93.56 344 CYS A N 1
ATOM 2727 C CA . CYS A 1 344 ? 23.585 -15.639 -35.059 1.00 93.56 344 CYS A CA 1
ATOM 2728 C C . CYS A 1 344 ? 24.410 -15.690 -36.349 1.00 93.56 344 CYS A C 1
ATOM 2730 O O . CYS A 1 344 ? 25.499 -15.123 -36.417 1.00 93.56 344 CYS A O 1
ATOM 2732 N N . PHE A 1 345 ? 23.888 -16.319 -37.397 1.00 94.62 345 PHE A N 1
ATOM 2733 C CA . PHE A 1 345 ? 24.493 -16.323 -38.732 1.00 94.62 345 PHE A CA 1
ATOM 2734 C C . PHE A 1 345 ? 23.415 -16.392 -39.814 1.00 94.62 345 PHE A C 1
ATOM 2736 O O . PHE A 1 345 ? 22.269 -16.744 -39.550 1.00 94.62 345 PHE A O 1
ATOM 2743 N N . VAL A 1 346 ? 23.786 -16.052 -41.047 1.00 96.06 346 VAL A N 1
ATOM 2744 C CA . VAL A 1 346 ? 22.923 -16.251 -42.216 1.00 96.06 346 VAL A CA 1
ATOM 2745 C C . VAL A 1 346 ? 23.221 -17.633 -42.790 1.00 96.06 346 VAL A C 1
ATOM 2747 O O . VAL A 1 346 ? 24.373 -17.934 -43.113 1.00 96.06 346 VAL A O 1
ATOM 2750 N N . ASN A 1 347 ? 22.208 -18.495 -42.859 1.00 95.56 347 ASN A N 1
ATOM 2751 C CA . ASN A 1 347 ? 22.354 -19.860 -43.358 1.00 95.56 347 ASN A CA 1
ATOM 2752 C C . ASN A 1 347 ? 22.492 -19.893 -44.897 1.00 95.56 347 ASN A C 1
ATOM 2754 O O . ASN A 1 347 ? 22.487 -18.863 -45.574 1.00 95.56 347 ASN A O 1
ATOM 2758 N N . LYS A 1 348 ? 22.639 -21.095 -45.470 1.00 95.44 348 LYS A N 1
ATOM 2759 C CA . LYS A 1 348 ? 22.824 -21.268 -46.924 1.00 95.44 348 LYS A CA 1
ATOM 2760 C C . LYS A 1 348 ? 21.599 -20.873 -47.753 1.00 95.44 348 LYS A C 1
ATOM 2762 O O . LYS A 1 348 ? 21.761 -20.590 -48.936 1.00 95.44 348 LYS A O 1
ATOM 2767 N N . ASP A 1 349 ? 20.428 -20.823 -47.130 1.00 96.38 349 ASP A N 1
ATOM 2768 C CA . ASP A 1 349 ? 19.163 -20.428 -47.746 1.00 96.38 349 ASP A CA 1
ATOM 2769 C C . ASP A 1 349 ? 18.912 -18.910 -47.620 1.00 96.38 349 ASP A C 1
ATOM 2771 O O . ASP A 1 349 ? 17.917 -18.391 -48.120 1.00 96.38 349 ASP A O 1
ATOM 2775 N N . GLY A 1 350 ? 19.845 -18.166 -47.008 1.00 93.75 350 GLY A N 1
ATOM 2776 C CA . GLY A 1 350 ? 19.755 -16.714 -46.837 1.00 93.75 350 GLY A CA 1
ATOM 2777 C C . GLY A 1 350 ? 18.939 -16.275 -45.617 1.00 93.75 350 GLY A C 1
ATOM 2778 O O . GLY A 1 350 ? 18.622 -15.090 -45.481 1.00 93.75 350 GLY A O 1
ATOM 2779 N N . GLU A 1 351 ? 18.605 -17.194 -44.715 1.00 95.25 351 GLU A N 1
ATOM 2780 C CA . GLU A 1 351 ? 17.788 -16.927 -43.531 1.00 95.25 351 GLU A CA 1
ATOM 2781 C C . GLU A 1 351 ? 18.668 -16.643 -42.308 1.00 95.25 351 GLU A C 1
ATOM 2783 O O . GLU A 1 351 ? 19.706 -17.281 -42.104 1.00 95.25 351 GLU A O 1
ATOM 2788 N N . ALA A 1 352 ? 18.250 -15.701 -41.460 1.00 93.88 352 ALA A N 1
ATOM 2789 C CA . ALA A 1 352 ? 18.892 -15.480 -40.170 1.00 93.88 352 ALA A CA 1
ATOM 2790 C C . ALA A 1 352 ? 18.591 -16.656 -39.228 1.00 93.88 352 ALA A C 1
ATOM 2792 O O . ALA A 1 352 ? 17.434 -16.989 -38.987 1.00 93.88 352 ALA A O 1
ATOM 2793 N N . THR A 1 353 ? 19.638 -17.286 -38.705 1.00 93.69 353 THR A N 1
ATOM 2794 C CA . THR A 1 353 ? 19.574 -18.465 -37.834 1.00 93.69 353 THR A CA 1
ATOM 2795 C C . THR A 1 353 ? 20.341 -18.194 -36.543 1.00 93.69 353 THR A C 1
ATOM 2797 O O . THR A 1 353 ? 21.399 -17.562 -36.581 1.00 93.69 353 THR A O 1
ATOM 2800 N N . MET A 1 354 ? 19.816 -18.675 -35.413 1.00 91.69 354 MET A N 1
ATOM 2801 C CA . MET A 1 354 ? 20.438 -18.577 -34.086 1.00 91.69 354 MET A CA 1
ATOM 2802 C C . MET A 1 354 ? 20.816 -19.972 -33.567 1.00 91.69 354 MET A C 1
ATOM 2804 O O . MET A 1 354 ? 20.128 -20.943 -33.886 1.00 91.69 354 MET A O 1
ATOM 2808 N N . LEU A 1 355 ? 21.907 -20.060 -32.801 1.00 80.50 355 LEU A N 1
ATOM 2809 C CA . LEU A 1 355 ? 22.398 -21.264 -32.117 1.00 80.50 355 LEU A CA 1
ATOM 2810 C C . LEU A 1 355 ? 22.648 -21.002 -30.641 1.00 80.50 355 LEU A C 1
ATOM 2812 O O . LEU A 1 355 ? 23.215 -19.920 -30.347 1.00 80.50 355 LEU A O 1
#

pLDDT: mean 87.85, std 16.05, range [27.88, 98.88]

Foldseek 3Di:
DDDDDDDDDDPDPPDDPDPQQADDFFQKFWWKKKKWFWQFQDQPAFQAFQKWKFLLPQFIWTFTACHQHGQDTWTDTRVCQLTDNPCPPFDGDDDHLVGTWMWMWTGDFQKIWIDILLHGGDIDGGPGTDMDRLFIKMKGQHNYQQDLDQGGTFGKIQKIFMASHGDDSVQSNPDDQPDAGPRGTNFMARLCVQDRATSNQSQGDKDWDQPWGRDPRITGQDHSRTMMMTGGPPSVVSSVVSVVVSVDCVVVVVVVVVVVVVLVPDPPRDQQADDDPDAAFPPFDFAAWDDAPQWTKIWGWGQDPLGTFTWIWIGNPNRDIDGDDTPGTDDVPDPDSYDDHWYWDQDPVRDIDID

Secondary structure (DSSP, 8-state):
-PPPP------------PPP-PPPP-S-BSSEEEEEEEEES-SS--SEEEEEEE-SSS-EEEEEESSSSTT-EEEEEGGGTTS-S--TTSPPP---TT--EEEEEEEETTEEEEEETTEEEEEEE-S-PPPB-TT-EEEEEES-TT--------EEEEEEEEESSPPPHHHHHH--TTS--SSPPSEEE--TTS----SSSSS-EEEEETT-EEETTEEEE-SSS-EEEEE-TT-HHHHHHHHHHHS-THHHHHHHHHHHHHHHH-TTS-SSS---SSSB-TT--EEEEEEETTEEEEEEEEEETTEEEEEEEEESSSSSEEEEEEEE-PPTT-S-S------EEE-TTS-EEE-

Radius of gyration: 28.01 Å; chains: 1; bounding box: 108×47×72 Å